Protein AF-A0A149ZPN7-F1 (afdb_monomer_lite)

pLDDT: mean 83.28, std 15.23, range [30.17, 98.56]

Radius of gyration: 25.53 Å; chains: 1; bounding box: 52×52×69 Å

Structure (mmCIF, N/CA/C/O backbone):
data_AF-A0A149ZPN7-F1
#
_entry.id   AF-A0A149ZPN7-F1
#
loop_
_atom_site.group_PDB
_atom_site.id
_atom_site.type_symbol
_atom_site.label_atom_id
_atom_site.label_alt_id
_atom_site.label_comp_id
_atom_site.label_asym_id
_atom_site.label_entity_id
_atom_site.label_seq_id
_atom_site.pdbx_PDB_ins_code
_atom_site.Cartn_x
_atom_site.Cartn_y
_atom_site.Cartn_z
_atom_site.occupancy
_atom_site.B_iso_or_equiv
_atom_site.auth_seq_id
_atom_site.auth_comp_id
_atom_site.auth_asym_id
_atom_site.auth_atom_id
_atom_site.pdbx_PDB_model_num
ATOM 1 N N . MET A 1 1 ? -18.627 6.941 -7.619 1.00 47.22 1 MET A N 1
ATOM 2 C CA . MET A 1 1 ? -18.199 5.556 -7.339 1.00 47.22 1 MET A CA 1
ATOM 3 C C . MET A 1 1 ? -16.917 5.646 -6.533 1.00 47.22 1 MET A C 1
ATOM 5 O O . MET A 1 1 ? -16.031 6.391 -6.935 1.00 47.22 1 MET A O 1
ATOM 9 N N . GLU A 1 2 ? -16.873 5.041 -5.351 1.00 63.41 2 GLU A N 1
ATOM 10 C CA . GLU A 1 2 ? -15.701 5.110 -4.473 1.00 63.41 2 GLU A CA 1
ATOM 11 C C . GLU A 1 2 ? -14.590 4.192 -4.997 1.00 63.41 2 GLU A C 1
ATOM 13 O O . GLU A 1 2 ? -14.868 3.058 -5.380 1.00 63.41 2 GLU A O 1
ATOM 18 N N . ASP A 1 3 ? -13.355 4.694 -5.054 1.00 83.25 3 ASP A N 1
ATOM 19 C CA . ASP A 1 3 ? -12.189 3.929 -5.509 1.00 83.25 3 ASP A CA 1
ATOM 20 C C . ASP A 1 3 ? -11.890 2.750 -4.564 1.00 83.25 3 ASP A C 1
ATOM 22 O O . ASP A 1 3 ? -12.028 2.863 -3.342 1.00 83.25 3 ASP A O 1
ATOM 26 N N . THR A 1 4 ? -11.454 1.621 -5.128 1.00 89.31 4 THR A N 1
ATOM 27 C CA . THR A 1 4 ? -11.185 0.364 -4.410 1.00 89.31 4 THR A CA 1
ATOM 28 C C . THR A 1 4 ? -10.210 0.555 -3.251 1.00 89.31 4 THR A C 1
ATOM 30 O O . THR A 1 4 ? -10.395 -0.043 -2.191 1.00 89.31 4 THR A O 1
ATOM 33 N N . ALA A 1 5 ? -9.198 1.415 -3.410 1.00 87.75 5 ALA A N 1
ATOM 34 C CA . ALA A 1 5 ? -8.248 1.676 -2.335 1.00 87.75 5 ALA A CA 1
ATOM 35 C C . ALA A 1 5 ? -8.891 2.438 -1.167 1.00 87.75 5 ALA A C 1
ATOM 37 O O . ALA A 1 5 ? -8.618 2.115 -0.014 1.00 87.75 5 ALA A O 1
ATOM 38 N N . SER A 1 6 ? -9.762 3.417 -1.438 1.00 88.31 6 SER A N 1
ATOM 39 C CA . SER A 1 6 ? -10.494 4.128 -0.379 1.00 88.31 6 SER A CA 1
ATOM 40 C C . SER A 1 6 ? -11.418 3.190 0.393 1.00 88.31 6 SER A C 1
ATOM 42 O O . SER A 1 6 ? -11.391 3.212 1.621 1.00 88.31 6 SER A O 1
ATOM 44 N N . ARG A 1 7 ? -12.147 2.309 -0.307 1.00 91.94 7 ARG A N 1
ATOM 45 C CA . ARG A 1 7 ? -12.997 1.290 0.332 1.00 91.94 7 ARG A CA 1
ATOM 46 C C . ARG A 1 7 ? -12.197 0.364 1.243 1.00 91.94 7 ARG A C 1
ATOM 48 O O . ARG A 1 7 ? -12.616 0.103 2.364 1.00 91.94 7 ARG A O 1
ATOM 55 N N . GLY A 1 8 ? -11.034 -0.102 0.792 1.00 94.56 8 GLY A N 1
ATOM 56 C CA . GLY A 1 8 ? -10.202 -0.990 1.601 1.00 94.56 8 GLY A CA 1
ATOM 57 C C . GLY A 1 8 ? -9.540 -0.305 2.792 1.00 94.56 8 GLY A C 1
ATOM 58 O O . GLY A 1 8 ? -9.488 -0.894 3.865 1.00 94.56 8 GLY A O 1
ATOM 59 N N . ILE A 1 9 ? -9.112 0.955 2.656 1.00 95.06 9 ILE A N 1
ATOM 60 C CA . ILE A 1 9 ? -8.641 1.746 3.804 1.00 95.06 9 ILE A CA 1
ATOM 61 C C . ILE A 1 9 ? -9.779 1.969 4.805 1.00 95.06 9 ILE A C 1
ATOM 63 O O . ILE A 1 9 ? -9.554 1.862 6.006 1.00 95.06 9 ILE A O 1
ATOM 67 N N . GLN A 1 10 ? -10.994 2.263 4.333 1.00 94.50 10 GLN A N 1
ATOM 68 C CA . GLN A 1 10 ? -12.155 2.437 5.204 1.00 94.50 10 GLN A CA 1
ATOM 69 C C . GLN A 1 10 ? -12.463 1.153 5.984 1.00 94.50 10 GLN A C 1
ATOM 71 O O . GLN A 1 10 ? -12.620 1.218 7.201 1.00 94.50 10 GLN A O 1
ATOM 76 N N . ALA A 1 11 ? -12.517 0.007 5.297 1.00 95.88 11 ALA A N 1
ATOM 77 C CA . ALA A 1 11 ? -12.741 -1.295 5.921 1.00 95.88 11 ALA A CA 1
ATOM 78 C C . ALA A 1 11 ? -11.651 -1.608 6.957 1.00 95.88 11 ALA A C 1
ATOM 80 O O . ALA A 1 11 ? -11.960 -1.997 8.076 1.00 95.88 11 ALA A O 1
ATOM 81 N N . PHE A 1 12 ? -10.384 -1.341 6.627 1.00 97.56 12 PHE A N 1
ATOM 82 C CA . PHE A 1 12 ? -9.271 -1.530 7.554 1.00 97.56 12 PHE A CA 1
ATOM 83 C C . PHE A 1 12 ? -9.368 -0.639 8.799 1.00 97.56 12 PHE A C 1
ATOM 85 O O . PHE A 1 12 ? -9.208 -1.132 9.910 1.00 97.56 12 PHE A O 1
ATOM 92 N N . ILE A 1 13 ? -9.662 0.658 8.643 1.00 96.88 13 ILE A N 1
ATOM 93 C CA . ILE A 1 13 ? -9.823 1.571 9.788 1.00 96.88 13 ILE A CA 1
ATOM 94 C C . ILE A 1 13 ? -10.977 1.111 10.685 1.00 96.88 13 ILE A C 1
ATOM 96 O O . ILE A 1 13 ? -10.835 1.148 11.905 1.00 96.88 13 ILE A O 1
ATOM 100 N N . ALA A 1 14 ? -12.091 0.663 10.097 1.00 95.50 14 ALA A N 1
ATOM 101 C CA . ALA A 1 14 ? -13.204 0.107 10.856 1.00 95.50 14 ALA A CA 1
ATOM 102 C C . ALA A 1 14 ? -12.767 -1.115 11.674 1.00 95.50 14 ALA A C 1
ATOM 104 O O . ALA A 1 14 ? -12.980 -1.135 12.883 1.00 95.50 14 ALA A O 1
ATOM 105 N N . ASP A 1 15 ? -12.077 -2.070 11.043 1.00 96.50 15 ASP A N 1
ATOM 106 C CA . ASP A 1 15 ? -11.591 -3.287 11.701 1.00 96.50 15 ASP A CA 1
ATOM 107 C C . ASP A 1 15 ? -10.643 -2.978 12.865 1.00 96.50 15 ASP A C 1
ATOM 109 O O . ASP A 1 15 ? -10.770 -3.557 13.940 1.00 96.50 15 ASP A O 1
ATOM 113 N N . VAL A 1 16 ? -9.720 -2.028 12.677 1.00 96.62 16 VAL A N 1
ATOM 114 C CA . VAL A 1 16 ? -8.792 -1.600 13.734 1.00 96.62 16 VAL A CA 1
ATOM 115 C C . VAL A 1 16 ? -9.550 -1.042 14.939 1.00 96.62 16 VAL A C 1
ATOM 117 O O . VAL A 1 16 ? -9.239 -1.405 16.073 1.00 96.62 16 VAL A O 1
ATOM 120 N N . VAL A 1 17 ? -10.549 -0.181 14.717 1.00 95.44 17 VAL A N 1
ATOM 121 C CA . VAL A 1 17 ? -11.318 0.428 15.815 1.00 95.44 17 VAL A CA 1
ATOM 122 C C . VAL A 1 17 ? -12.191 -0.603 16.528 1.00 95.44 17 VAL A C 1
ATOM 124 O O . VAL A 1 17 ? -12.252 -0.619 17.757 1.00 95.44 17 VAL A O 1
ATOM 127 N N . GLU A 1 18 ? -12.819 -1.516 15.789 1.00 94.75 18 GLU A N 1
ATOM 128 C CA . GLU A 1 18 ? -13.598 -2.618 16.370 1.00 94.75 18 GLU A CA 1
ATOM 129 C C . GLU A 1 18 ? -12.722 -3.560 17.212 1.00 94.75 18 GLU A C 1
ATOM 131 O O . GLU A 1 18 ? -13.171 -4.121 18.212 1.00 94.75 18 GLU A O 1
ATOM 136 N N . ARG A 1 19 ? -11.431 -3.664 16.892 1.00 94.62 19 ARG A N 1
ATOM 137 C CA . ARG A 1 19 ? -10.430 -4.404 17.678 1.00 94.62 19 ARG A CA 1
ATOM 138 C C . ARG A 1 19 ? -9.850 -3.617 18.853 1.00 94.62 19 ARG A C 1
ATOM 140 O O . ARG A 1 19 ? -8.990 -4.133 19.552 1.00 94.62 19 ARG A O 1
ATOM 147 N N . GLY A 1 20 ? -10.341 -2.402 19.104 1.00 92.81 20 GLY A N 1
ATOM 148 C CA . GLY A 1 20 ? -9.924 -1.562 20.232 1.00 92.81 20 GLY A CA 1
ATOM 149 C C . GLY A 1 20 ? -8.759 -0.619 19.930 1.00 92.81 20 GLY A C 1
ATOM 150 O O . GLY A 1 20 ? -8.381 0.168 20.794 1.00 92.81 20 GLY A O 1
ATOM 151 N N . GLY A 1 21 ? -8.223 -0.652 18.711 1.00 94.69 21 GLY A N 1
ATOM 152 C CA . GLY A 1 21 ? -7.152 0.236 18.288 1.00 94.69 21 GLY A CA 1
ATOM 153 C C . GLY A 1 21 ? -7.638 1.564 17.722 1.00 94.69 21 GLY A C 1
ATOM 154 O O . GLY A 1 21 ? -8.821 1.910 17.705 1.00 94.69 21 GLY A O 1
ATOM 155 N N . LYS A 1 22 ? -6.685 2.310 17.171 1.00 95.06 22 LYS A N 1
ATOM 156 C CA . LYS A 1 22 ? -6.941 3.522 16.390 1.00 95.06 22 LYS A CA 1
ATOM 157 C C . LYS A 1 22 ? -6.164 3.456 15.085 1.00 95.06 22 LYS A C 1
ATOM 159 O O . LYS A 1 22 ? -5.025 3.007 15.063 1.00 95.06 22 LYS A O 1
ATOM 164 N N . ALA A 1 23 ? -6.748 3.968 14.005 1.00 95.62 23 ALA A N 1
ATOM 165 C CA . ALA A 1 23 ? -6.061 4.100 12.727 1.00 95.62 23 ALA A CA 1
ATOM 166 C C . ALA A 1 23 ? -6.350 5.447 12.060 1.00 95.62 23 ALA A C 1
ATOM 168 O O . ALA A 1 23 ? -7.476 5.947 12.093 1.00 95.62 23 ALA A O 1
ATOM 169 N N . VAL A 1 24 ? -5.326 6.033 11.438 1.00 91.81 24 VAL A N 1
ATOM 170 C CA . VAL A 1 24 ? -5.424 7.286 10.678 1.00 91.81 24 VAL A CA 1
ATOM 171 C C . VAL A 1 24 ? -4.618 7.161 9.392 1.00 91.81 24 VAL A C 1
AT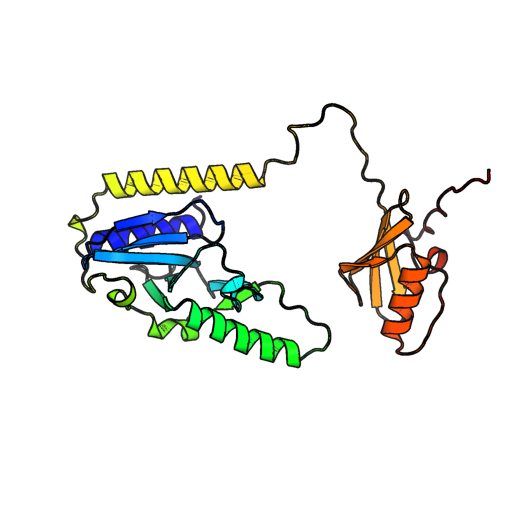OM 173 O O . VAL A 1 24 ? -3.429 6.848 9.412 1.00 91.81 24 VAL A O 1
ATOM 176 N N . ARG A 1 25 ? -5.253 7.438 8.250 1.00 91.94 25 ARG A N 1
ATOM 177 C CA . ARG A 1 25 ? -4.559 7.495 6.960 1.00 91.94 25 ARG A CA 1
ATOM 178 C C . ARG A 1 25 ? -3.569 8.657 6.947 1.00 91.94 25 ARG A C 1
ATOM 180 O O . ARG A 1 25 ? -3.936 9.789 7.248 1.00 91.94 25 ARG A O 1
ATOM 187 N N . LEU A 1 26 ? -2.343 8.389 6.515 1.00 87.88 26 LEU A N 1
ATOM 188 C CA . LEU A 1 26 ? -1.338 9.419 6.293 1.00 87.88 26 LEU A CA 1
ATOM 189 C C . LEU A 1 26 ? -1.381 9.893 4.830 1.00 87.88 26 LEU A C 1
ATOM 191 O O . LEU A 1 26 ? -1.643 9.129 3.895 1.00 87.88 26 LEU A O 1
ATOM 195 N N . THR A 1 27 ? -1.137 11.184 4.613 1.00 85.75 27 THR A N 1
ATOM 196 C CA . THR A 1 27 ? -1.263 11.821 3.290 1.00 85.75 27 THR A CA 1
ATOM 197 C C . THR A 1 27 ? 0.075 12.152 2.630 1.00 85.75 27 THR A C 1
ATOM 199 O O . THR A 1 27 ? 0.071 12.558 1.470 1.00 85.75 27 THR A O 1
ATOM 202 N N . HIS A 1 28 ? 1.200 11.911 3.314 1.00 80.44 28 HIS A N 1
ATOM 203 C CA . HIS A 1 28 ? 2.548 12.216 2.819 1.00 80.44 28 HIS A CA 1
ATOM 204 C C . HIS A 1 28 ? 2.985 11.328 1.640 1.00 80.44 28 HIS A C 1
ATOM 206 O O . HIS A 1 28 ? 3.756 11.780 0.803 1.00 8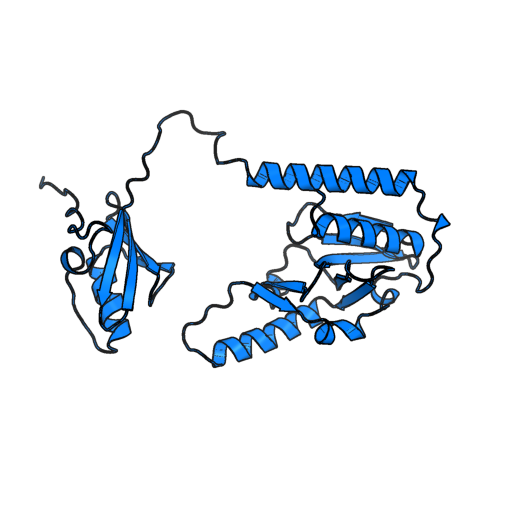0.44 28 HIS A O 1
ATOM 212 N N . SER A 1 29 ? 2.453 10.103 1.527 1.00 82.81 29 SER A N 1
ATOM 213 C CA . SER A 1 29 ? 2.744 9.189 0.417 1.00 82.81 29 SER A CA 1
ATOM 214 C C . SER A 1 29 ? 1.482 8.748 -0.331 1.00 82.81 29 SER A C 1
ATOM 216 O O . SER A 1 29 ? 0.366 8.620 0.198 1.00 82.81 29 SER A O 1
ATOM 218 N N . ARG A 1 30 ? 1.671 8.478 -1.626 1.00 81.06 30 ARG A N 1
ATOM 219 C CA . ARG A 1 30 ? 0.642 7.928 -2.521 1.00 81.06 30 ARG A CA 1
ATOM 220 C C . ARG A 1 30 ? 0.471 6.420 -2.369 1.00 81.06 30 ARG A C 1
ATOM 222 O O . ARG A 1 30 ? -0.489 5.881 -2.917 1.00 81.06 30 ARG A O 1
ATOM 229 N N . ARG A 1 31 ? 1.360 5.749 -1.636 1.00 85.88 31 ARG A N 1
ATOM 230 C CA . ARG A 1 31 ? 1.352 4.294 -1.439 1.00 85.88 31 ARG A CA 1
ATOM 231 C C . ARG A 1 31 ? 0.297 3.813 -0.435 1.00 85.88 31 ARG A C 1
ATOM 233 O O . ARG A 1 31 ? 0.187 2.616 -0.228 1.00 85.88 31 ARG A O 1
ATOM 240 N N . ASN A 1 32 ? -0.541 4.722 0.075 1.00 90.88 32 ASN A N 1
ATOM 241 C CA . ASN A 1 32 ? -1.597 4.485 1.070 1.00 90.88 32 ASN A CA 1
ATOM 242 C C . ASN A 1 32 ? -1.081 4.057 2.455 1.00 90.88 32 ASN A C 1
ATOM 244 O O . ASN A 1 32 ? -1.494 3.009 2.956 1.00 90.88 32 ASN A O 1
ATOM 248 N N . PRO A 1 33 ? -0.218 4.875 3.082 1.00 94.50 33 PRO A N 1
ATOM 249 C CA . PRO A 1 33 ? 0.163 4.675 4.473 1.00 94.50 33 PRO A CA 1
ATOM 250 C C . PRO A 1 33 ? -1.006 4.925 5.434 1.00 94.50 33 PRO A C 1
ATOM 252 O O . PRO A 1 33 ? -1.791 5.865 5.259 1.00 94.50 33 PRO A O 1
ATOM 255 N N . VAL A 1 34 ? -1.088 4.112 6.482 1.00 96.44 34 VAL A N 1
ATOM 256 C CA . VAL A 1 34 ? -2.001 4.269 7.618 1.00 96.44 34 VAL A CA 1
ATOM 257 C C . VAL A 1 34 ? -1.192 4.100 8.899 1.00 96.44 34 VAL A C 1
ATOM 259 O O . VAL A 1 34 ? -0.524 3.089 9.077 1.00 96.44 34 VAL A O 1
ATOM 262 N N . GLN A 1 35 ? -1.245 5.092 9.784 1.00 97.62 35 GLN A N 1
ATOM 263 C CA . GLN A 1 35 ? -0.720 4.971 11.140 1.00 97.62 35 GLN A CA 1
ATOM 264 C C . GLN A 1 35 ? -1.728 4.194 11.981 1.00 97.62 35 GLN A C 1
ATOM 266 O O . GLN A 1 35 ? -2.910 4.548 12.000 1.00 97.62 35 GLN A O 1
ATOM 271 N N . VAL A 1 36 ? -1.252 3.171 12.679 1.00 97.75 36 VAL A N 1
ATOM 272 C CA . VAL A 1 36 ? -2.025 2.327 13.588 1.00 97.75 36 VAL A CA 1
ATOM 273 C C . VAL A 1 36 ? -1.476 2.505 14.998 1.00 97.75 36 VAL A C 1
ATOM 275 O O . VAL A 1 36 ? -0.263 2.623 15.185 1.00 97.75 36 VAL A O 1
ATOM 278 N N . TRP A 1 37 ? -2.375 2.541 15.973 1.00 97.25 37 TRP A N 1
ATOM 279 C CA . TRP A 1 37 ? -2.066 2.448 17.394 1.00 97.25 37 TRP A CA 1
ATOM 280 C C . TRP A 1 37 ? -2.791 1.225 17.947 1.00 97.25 37 TRP A C 1
ATOM 282 O O . TRP A 1 37 ? -4.018 1.134 17.810 1.00 97.25 37 TRP A O 1
ATOM 292 N N . GLY A 1 38 ? -2.012 0.306 18.510 1.00 92.38 38 GLY A N 1
ATOM 293 C CA . GLY A 1 38 ? -2.492 -0.890 19.183 1.00 92.38 38 GLY A CA 1
ATOM 294 C C . GLY A 1 38 ? -3.165 -0.575 20.518 1.00 92.38 38 GLY A C 1
ATOM 295 O O . GLY A 1 38 ? -3.059 0.543 21.035 1.00 92.38 38 GLY A O 1
ATOM 296 N N . ASP A 1 39 ? -3.857 -1.561 21.082 1.00 85.56 39 ASP A N 1
ATOM 297 C CA . ASP A 1 39 ? -4.388 -1.482 22.449 1.00 85.56 39 ASP A CA 1
ATOM 298 C C . ASP A 1 39 ? -3.290 -1.702 23.510 1.00 85.56 39 ASP A C 1
ATOM 300 O O . ASP A 1 39 ? -3.409 -1.231 24.642 1.00 85.56 39 ASP A O 1
ATOM 304 N N . ASP A 1 40 ? -2.178 -2.316 23.103 1.00 84.00 40 ASP A N 1
ATOM 305 C CA . ASP A 1 40 ? -0.949 -2.522 23.875 1.00 84.00 40 ASP A CA 1
ATOM 306 C C . ASP A 1 40 ? -0.055 -1.268 23.989 1.00 84.00 40 ASP A C 1
ATOM 308 O O . ASP A 1 40 ? 0.992 -1.295 24.640 1.00 84.00 40 ASP A O 1
ATOM 312 N N . GLY A 1 41 ? -0.462 -0.153 23.371 1.00 82.75 41 GLY A N 1
ATOM 313 C CA . GLY A 1 41 ? 0.281 1.108 23.350 1.00 82.75 41 GLY A CA 1
ATOM 314 C C . GLY A 1 41 ? 1.381 1.182 22.287 1.00 82.75 41 GLY A C 1
ATOM 315 O O . GLY A 1 41 ? 2.046 2.217 22.175 1.00 82.75 41 GLY A O 1
ATOM 316 N N . THR A 1 42 ? 1.569 0.135 21.480 1.00 90.12 42 THR A N 1
ATOM 317 C CA . THR A 1 42 ? 2.471 0.170 20.327 1.00 90.12 42 THR A CA 1
ATOM 318 C C . THR A 1 42 ? 1.861 0.971 19.180 1.00 90.12 42 THR A C 1
ATOM 320 O O . THR A 1 42 ? 0.656 1.226 19.105 1.00 90.12 42 THR A O 1
ATOM 323 N N . SER A 1 43 ? 2.713 1.429 18.265 1.00 95.81 43 SER A N 1
ATOM 324 C CA . SER A 1 43 ? 2.248 2.089 17.052 1.00 95.81 43 SER A CA 1
ATOM 325 C C . SER A 1 43 ? 3.143 1.737 15.879 1.00 95.81 43 SER A C 1
ATOM 327 O O . SER A 1 43 ? 4.363 1.643 16.024 1.00 95.81 43 SER A O 1
ATOM 329 N N . CYS A 1 44 ? 2.538 1.568 14.711 1.00 97.06 44 CYS A N 1
ATOM 330 C CA . CYS A 1 44 ? 3.248 1.251 13.482 1.00 97.06 44 CYS A CA 1
ATOM 331 C C . CYS A 1 44 ? 2.595 1.944 12.285 1.00 97.06 44 CYS A C 1
ATOM 333 O O . CYS A 1 44 ? 1.442 2.381 12.337 1.00 97.06 44 CYS A O 1
ATOM 335 N N . ILE A 1 45 ? 3.345 2.050 11.192 1.00 97.12 45 ILE A N 1
ATOM 336 C CA . ILE A 1 45 ? 2.807 2.473 9.902 1.00 97.12 45 ILE A CA 1
ATOM 337 C C . ILE A 1 45 ? 2.602 1.225 9.060 1.00 97.12 45 ILE A C 1
ATOM 339 O O . ILE A 1 45 ? 3.502 0.391 8.948 1.00 97.12 45 ILE A O 1
ATOM 343 N N . VAL A 1 46 ? 1.431 1.119 8.439 1.00 98.06 46 VAL A N 1
ATOM 344 C CA . VAL A 1 46 ? 1.119 0.048 7.498 1.00 98.06 46 VAL A CA 1
ATOM 345 C C . VAL A 1 46 ? 0.816 0.589 6.112 1.00 98.06 46 VAL A C 1
ATOM 347 O O . VAL A 1 46 ? 0.281 1.690 5.959 1.00 98.06 46 VAL A O 1
ATOM 350 N N . ARG A 1 47 ? 1.101 -0.213 5.089 1.00 97.56 47 ARG A N 1
ATOM 351 C CA . ARG A 1 47 ? 0.693 0.050 3.710 1.00 97.56 47 ARG A CA 1
ATOM 352 C C . ARG A 1 47 ? -0.541 -0.773 3.362 1.00 97.56 47 ARG A C 1
ATOM 354 O O . ARG A 1 47 ? -0.500 -1.997 3.397 1.00 97.56 47 ARG A O 1
ATOM 361 N N . VAL A 1 48 ? -1.633 -0.115 2.973 1.00 97.50 48 VAL A N 1
ATOM 362 C CA . VAL A 1 48 ? -2.885 -0.816 2.634 1.00 97.50 48 VAL A CA 1
ATOM 363 C C . VAL A 1 48 ? -2.984 -1.074 1.128 1.00 97.50 48 VAL A C 1
ATOM 365 O O . VAL A 1 48 ? -2.931 -0.146 0.307 1.00 97.50 48 VAL A O 1
ATOM 368 N N . ARG A 1 49 ? -3.171 -2.344 0.751 1.00 96.81 49 ARG A N 1
ATOM 369 C CA . ARG A 1 49 ? -3.487 -2.786 -0.617 1.00 96.81 49 ARG A CA 1
ATOM 370 C C . ARG A 1 49 ? -4.837 -3.481 -0.625 1.00 96.81 49 ARG A C 1
ATOM 372 O O . ARG A 1 49 ? -5.139 -4.269 0.258 1.00 96.81 49 ARG A O 1
ATOM 379 N N . SER A 1 50 ? -5.651 -3.211 -1.637 1.00 95.25 50 SER A N 1
ATOM 380 C CA . SER A 1 50 ? -7.033 -3.695 -1.678 1.00 95.25 50 SER A CA 1
ATOM 381 C C . SER A 1 50 ? -7.369 -4.236 -3.055 1.00 95.25 50 SER A C 1
ATOM 383 O O . SER A 1 50 ? -6.879 -3.704 -4.055 1.00 95.25 50 SER A O 1
ATOM 385 N N . LYS A 1 51 ? -8.209 -5.268 -3.107 1.00 91.38 51 LYS A N 1
ATOM 386 C CA . LYS A 1 51 ? -8.694 -5.866 -4.354 1.00 91.38 51 LYS A CA 1
ATOM 387 C C . LYS A 1 51 ? -10.191 -6.163 -4.285 1.00 91.38 51 LYS A C 1
ATOM 389 O O . LYS A 1 51 ? -10.744 -6.274 -3.198 1.00 91.38 51 LYS A O 1
ATOM 394 N N . LEU A 1 52 ? -10.814 -6.295 -5.455 1.00 89.88 52 LEU A N 1
ATOM 395 C CA . LEU A 1 52 ? -12.182 -6.815 -5.639 1.00 89.88 52 LEU A CA 1
ATOM 396 C C . LEU A 1 52 ? -12.202 -8.134 -6.430 1.00 89.88 52 LEU A C 1
ATOM 398 O O . LEU A 1 52 ? -13.238 -8.778 -6.529 1.00 89.88 52 LEU A O 1
ATOM 402 N N . SER A 1 53 ? -11.074 -8.502 -7.039 1.00 86.00 53 SER A N 1
ATOM 403 C CA . SER A 1 53 ? -10.883 -9.716 -7.830 1.00 86.00 53 SER A CA 1
ATOM 404 C C . SER A 1 53 ? -9.393 -9.894 -8.129 1.00 86.00 53 SER A C 1
ATOM 406 O O . SER A 1 53 ? -8.645 -8.913 -8.105 1.00 86.00 53 SER A O 1
ATOM 408 N N . GLY A 1 54 ? -8.982 -11.112 -8.486 1.00 89.75 54 GLY A N 1
ATOM 409 C CA . GLY A 1 54 ? -7.612 -11.412 -8.911 1.00 89.75 54 GLY A CA 1
ATOM 410 C C . GLY A 1 54 ? -6.576 -11.204 -7.804 1.00 89.75 54 GLY A C 1
ATOM 411 O O . GLY A 1 54 ? -6.844 -11.477 -6.629 1.00 89.75 54 GLY A O 1
ATOM 412 N N . ASP A 1 55 ? -5.408 -10.705 -8.197 1.00 89.62 55 ASP A N 1
ATOM 413 C CA . ASP A 1 55 ? -4.255 -10.517 -7.317 1.00 89.62 55 ASP A CA 1
ATOM 414 C C . ASP A 1 55 ? -4.095 -9.062 -6.888 1.00 89.62 55 ASP A C 1
ATOM 416 O O . ASP A 1 55 ? -4.424 -8.121 -7.627 1.00 89.62 55 ASP A O 1
ATOM 420 N N . TRP A 1 56 ? -3.517 -8.862 -5.703 1.00 94.81 56 TRP A N 1
ATOM 421 C CA . TRP A 1 56 ? -3.085 -7.528 -5.316 1.00 94.81 56 TRP A CA 1
ATOM 422 C C . TRP A 1 56 ? -1.943 -7.094 -6.224 1.00 94.81 56 TRP A C 1
ATOM 424 O O . TRP A 1 56 ? -1.043 -7.859 -6.538 1.00 94.81 56 TRP A O 1
ATOM 434 N N . GLN A 1 57 ? -1.970 -5.837 -6.646 1.00 88.12 57 GLN A N 1
ATOM 435 C CA . GLN A 1 57 ? -0.908 -5.298 -7.488 1.00 88.12 57 GLN A CA 1
ATOM 436 C C . GLN A 1 57 ? 0.126 -4.590 -6.613 1.00 88.12 57 GLN A C 1
ATOM 438 O O . GLN A 1 57 ? -0.238 -3.758 -5.785 1.00 88.12 57 GLN A O 1
ATOM 443 N N . ALA A 1 58 ? 1.399 -4.867 -6.808 1.00 89.56 58 ALA A N 1
ATOM 444 C CA . ALA A 1 58 ? 2.537 -4.127 -6.283 1.00 89.56 58 ALA A CA 1
ATOM 445 C C . ALA A 1 58 ? 3.350 -3.547 -7.449 1.00 89.56 58 ALA A C 1
ATOM 447 O O . ALA A 1 58 ? 2.939 -3.595 -8.617 1.00 89.56 58 ALA A O 1
ATOM 448 N N . ARG A 1 59 ? 4.480 -2.926 -7.132 1.00 87.56 59 ARG A N 1
ATOM 449 C CA . ARG A 1 59 ? 5.494 -2.530 -8.108 1.00 87.56 59 ARG A CA 1
ATOM 450 C C . ARG A 1 59 ? 6.700 -3.438 -7.959 1.00 87.56 59 ARG A C 1
ATOM 452 O O . ARG A 1 59 ? 6.997 -3.850 -6.848 1.00 87.56 59 ARG A O 1
ATOM 459 N N . LYS A 1 60 ? 7.437 -3.680 -9.041 1.00 82.50 60 LYS A N 1
ATOM 460 C CA . LYS A 1 60 ? 8.710 -4.417 -8.944 1.00 82.50 60 LYS A CA 1
ATOM 461 C C . LYS A 1 60 ? 9.704 -3.714 -8.016 1.00 82.50 60 LYS A C 1
ATOM 463 O O . LYS A 1 60 ? 10.398 -4.368 -7.263 1.00 82.50 60 LYS A O 1
ATOM 468 N N . GLN A 1 61 ? 9.672 -2.382 -7.975 1.00 86.12 61 GLN A N 1
ATOM 469 C CA . GLN A 1 61 ? 10.486 -1.581 -7.055 1.00 86.12 61 GLN A CA 1
ATOM 470 C C . GLN A 1 61 ? 10.092 -1.710 -5.575 1.00 86.12 61 GLN A C 1
ATOM 472 O O . GLN A 1 61 ? 10.795 -1.187 -4.722 1.00 86.12 61 GLN A O 1
ATOM 477 N N . ASP A 1 62 ? 8.971 -2.362 -5.244 1.00 89.25 62 ASP A N 1
ATOM 478 C CA . ASP A 1 62 ? 8.612 -2.623 -3.841 1.00 89.25 62 ASP A CA 1
ATOM 479 C C . ASP A 1 62 ? 9.514 -3.705 -3.197 1.00 89.25 62 ASP A C 1
ATOM 481 O O . ASP A 1 62 ? 9.378 -3.983 -2.013 1.00 89.25 62 ASP A O 1
ATOM 485 N N . GLU A 1 63 ? 10.462 -4.270 -3.952 1.00 88.94 63 GLU A N 1
ATOM 486 C CA . GLU A 1 63 ? 11.545 -5.141 -3.471 1.00 88.94 63 GLU A CA 1
ATOM 487 C C . GLU A 1 63 ? 12.580 -4.451 -2.566 1.00 88.94 63 GLU A C 1
ATOM 489 O O . GLU A 1 63 ? 13.422 -5.115 -1.957 1.00 88.94 63 GLU A O 1
ATOM 494 N N . SER A 1 64 ? 12.585 -3.118 -2.541 1.00 89.19 64 SER A N 1
ATOM 495 C CA . SER A 1 64 ? 13.540 -2.299 -1.800 1.00 89.19 64 SER A CA 1
ATOM 496 C C . SER A 1 64 ? 12.798 -1.500 -0.738 1.00 89.19 64 SER A C 1
ATOM 498 O O . SER A 1 64 ? 11.947 -0.667 -1.054 1.00 89.19 64 SER A O 1
ATOM 500 N N . LEU A 1 65 ? 13.129 -1.743 0.532 1.00 88.44 65 LEU A N 1
ATOM 501 C CA . LEU A 1 65 ? 12.603 -0.942 1.640 1.00 88.44 65 LEU A CA 1
ATOM 502 C C . LEU A 1 65 ? 13.190 0.472 1.649 1.00 88.44 65 LEU A C 1
ATOM 504 O O . LEU A 1 65 ? 12.526 1.396 2.105 1.00 88.44 65 LEU A O 1
ATOM 508 N N . ASP A 1 66 ? 14.392 0.654 1.102 1.00 86.06 66 ASP A N 1
ATOM 509 C CA . ASP A 1 66 ? 15.042 1.965 1.020 1.00 86.06 66 ASP A CA 1
ATOM 510 C C . ASP A 1 66 ? 14.272 2.924 0.092 1.00 86.06 66 ASP A C 1
ATOM 512 O O . ASP A 1 66 ? 14.293 4.139 0.287 1.00 86.06 66 ASP A O 1
ATOM 516 N N . ASP A 1 67 ? 13.530 2.376 -0.878 1.00 80.38 67 ASP A N 1
ATOM 517 C CA . ASP A 1 67 ? 12.676 3.126 -1.810 1.00 80.38 67 ASP A CA 1
ATOM 518 C C . ASP A 1 67 ? 11.233 3.331 -1.289 1.00 80.38 67 ASP A C 1
ATOM 520 O O . ASP A 1 67 ? 10.358 3.867 -2.000 1.00 80.38 67 ASP A O 1
ATOM 524 N N . ASP A 1 68 ? 10.944 2.881 -0.062 1.00 85.75 68 ASP A N 1
ATOM 525 C CA . ASP A 1 68 ? 9.646 3.056 0.583 1.00 85.75 68 ASP A CA 1
ATOM 526 C C . ASP A 1 68 ? 9.548 4.415 1.289 1.00 85.75 68 ASP A C 1
ATOM 528 O O . ASP A 1 68 ? 10.007 4.623 2.408 1.00 85.75 68 ASP A O 1
ATOM 532 N N . ASP A 1 69 ? 8.834 5.341 0.652 1.00 85.31 69 ASP A N 1
ATOM 533 C CA . ASP A 1 69 ? 8.553 6.677 1.182 1.00 85.31 69 ASP A CA 1
ATOM 534 C C . ASP A 1 69 ? 7.491 6.697 2.298 1.00 85.31 69 ASP A C 1
ATOM 536 O O . ASP A 1 69 ? 7.105 7.775 2.752 1.00 85.31 69 ASP A O 1
ATOM 540 N N . THR A 1 70 ? 6.975 5.534 2.714 1.00 89.38 70 THR A N 1
ATOM 541 C CA . THR A 1 70 ? 5.956 5.441 3.769 1.00 89.38 70 THR A CA 1
ATOM 542 C C . THR A 1 70 ? 6.506 5.169 5.162 1.00 89.38 70 THR A C 1
ATOM 544 O O . THR A 1 70 ? 5.824 5.483 6.138 1.00 89.38 70 THR A O 1
ATOM 547 N N . GLY A 1 71 ? 7.691 4.559 5.273 1.00 91.19 71 GLY A N 1
ATOM 548 C CA . GLY A 1 71 ? 8.179 4.006 6.539 1.00 91.19 71 GLY A CA 1
ATOM 549 C C . GLY A 1 71 ? 7.318 2.849 7.061 1.00 91.19 71 GLY A C 1
ATOM 550 O O . GLY A 1 71 ? 7.183 2.679 8.276 1.00 91.19 71 GLY A O 1
ATOM 551 N N . SER A 1 72 ? 6.670 2.095 6.165 1.00 95.75 72 SER A N 1
ATOM 552 C CA . SER A 1 72 ? 5.761 1.020 6.557 1.00 95.75 72 SER A CA 1
ATOM 553 C C . SER A 1 72 ? 6.513 -0.164 7.161 1.00 95.75 72 SER A C 1
ATOM 555 O O . SER A 1 72 ? 7.447 -0.696 6.570 1.00 95.75 72 SER A O 1
ATOM 557 N N . GLN A 1 73 ? 6.058 -0.627 8.323 1.00 98.00 73 GLN A N 1
ATOM 558 C CA . GLN A 1 73 ? 6.566 -1.839 8.976 1.00 98.00 73 GLN A CA 1
ATOM 559 C C . GLN A 1 73 ? 5.812 -3.091 8.512 1.00 98.00 73 GLN A C 1
ATOM 561 O O . GLN A 1 73 ? 6.373 -4.186 8.496 1.00 98.00 73 GLN A O 1
ATOM 566 N N . PHE A 1 74 ? 4.553 -2.921 8.098 1.00 98.44 74 PHE A N 1
ATOM 567 C CA . PHE A 1 74 ? 3.700 -3.999 7.608 1.00 98.44 74 PHE A CA 1
ATOM 568 C C . PHE A 1 74 ? 2.926 -3.586 6.359 1.00 98.44 74 PHE A C 1
ATOM 570 O O . PHE A 1 74 ? 2.589 -2.416 6.155 1.00 98.44 74 PHE A O 1
ATOM 577 N N . TRP A 1 75 ? 2.554 -4.574 5.558 1.00 98.56 75 TRP A N 1
ATOM 578 C CA . TRP A 1 75 ? 1.518 -4.457 4.547 1.00 98.56 75 TRP A CA 1
ATOM 579 C C . TRP A 1 75 ? 0.238 -5.106 5.055 1.00 98.56 75 TRP A C 1
ATOM 581 O O . TRP A 1 75 ? 0.259 -6.178 5.657 1.00 98.56 75 TRP A O 1
ATOM 591 N N . VAL A 1 76 ? -0.886 -4.453 4.774 1.00 98.50 76 VAL A N 1
ATOM 592 C CA . VAL A 1 76 ? -2.216 -5.008 5.000 1.00 98.50 76 VAL A CA 1
ATOM 593 C C . VAL A 1 76 ? -2.894 -5.197 3.655 1.00 98.50 76 VAL A C 1
ATOM 595 O O . VAL A 1 76 ? -3.226 -4.233 2.957 1.00 98.50 76 VAL A O 1
ATOM 598 N N . PHE A 1 77 ? -3.102 -6.458 3.301 1.00 98.50 77 PHE A N 1
ATOM 599 C CA . PHE A 1 77 ? -3.846 -6.858 2.121 1.00 98.50 77 PHE A CA 1
ATOM 600 C C . PHE A 1 77 ? -5.310 -7.057 2.501 1.00 98.50 77 PHE A C 1
ATOM 602 O O . PHE A 1 77 ? -5.630 -7.849 3.382 1.00 98.50 77 PHE A O 1
ATOM 609 N N . VAL A 1 78 ? -6.190 -6.307 1.843 1.00 98.00 78 VAL A N 1
ATOM 610 C CA . VAL A 1 78 ? -7.638 -6.323 2.065 1.00 98.00 78 VAL A CA 1
ATOM 611 C C . VAL A 1 78 ? -8.309 -6.971 0.864 1.00 98.00 78 VAL A C 1
ATOM 613 O O . VAL A 1 78 ? -8.169 -6.479 -0.265 1.00 98.00 78 VAL A O 1
ATOM 616 N N . ASP A 1 79 ? -9.029 -8.062 1.097 1.00 97.12 79 ASP A N 1
ATOM 617 C CA . ASP A 1 79 ? -9.898 -8.677 0.101 1.00 97.12 79 ASP A CA 1
ATOM 618 C C . ASP A 1 79 ? -11.335 -8.184 0.297 1.00 97.12 79 ASP A C 1
ATOM 620 O O . ASP A 1 79 ? -12.015 -8.570 1.247 1.00 97.12 79 ASP A O 1
ATOM 624 N N . LEU A 1 80 ? -11.780 -7.298 -0.599 1.00 94.94 80 LEU A N 1
ATOM 625 C CA . LEU A 1 80 ? -13.137 -6.743 -0.590 1.00 94.94 80 LEU A CA 1
ATOM 626 C C . LEU A 1 80 ? -14.134 -7.615 -1.366 1.00 94.94 80 LEU A C 1
ATOM 628 O O . LEU A 1 80 ? -15.301 -7.237 -1.474 1.00 94.94 80 LEU A O 1
ATOM 632 N N . ALA A 1 81 ? -13.679 -8.712 -1.981 1.00 92.06 81 ALA A N 1
ATOM 633 C CA . ALA A 1 81 ? -14.560 -9.671 -2.642 1.00 92.06 81 ALA A CA 1
ATOM 634 C C . ALA A 1 81 ? -15.222 -10.626 -1.634 1.00 92.06 81 ALA A C 1
ATOM 636 O O . ALA A 1 81 ? -16.310 -11.139 -1.897 1.00 92.06 81 ALA A O 1
ATOM 637 N N . SER A 1 82 ? -14.572 -10.849 -0.488 1.00 90.00 82 SER A N 1
ATOM 638 C CA . SER A 1 82 ? -15.075 -11.674 0.612 1.00 90.00 82 SER A CA 1
ATOM 639 C C . SER A 1 82 ? -16.124 -10.928 1.450 1.00 90.00 82 SER A C 1
ATOM 641 O O . SER A 1 82 ? -16.078 -9.705 1.582 1.00 90.00 82 SER A O 1
ATOM 643 N N . SER A 1 83 ? -17.072 -11.670 2.035 1.00 87.81 83 SER A N 1
ATOM 644 C CA . SER A 1 83 ? -18.036 -11.149 3.013 1.00 87.81 83 SER A CA 1
ATOM 645 C C . SER A 1 83 ? -18.120 -12.099 4.220 1.00 87.81 83 SER A C 1
ATOM 647 O O . SER A 1 83 ? -18.571 -13.234 4.048 1.00 87.81 83 SER A O 1
ATOM 649 N N . PRO A 1 84 ? -17.685 -11.678 5.427 1.00 89.38 84 PRO A N 1
ATOM 650 C CA . PRO A 1 84 ? -17.038 -10.393 5.730 1.00 89.38 84 PRO A CA 1
ATOM 651 C C . PRO A 1 84 ? -15.696 -10.217 4.997 1.00 89.38 84 PRO A C 1
ATOM 653 O O . PRO A 1 84 ? -15.104 -11.199 4.545 1.00 89.38 84 PRO A O 1
ATOM 656 N N . GLU A 1 85 ? -15.228 -8.973 4.867 1.00 94.25 85 GLU A N 1
ATOM 657 C CA . GLU A 1 85 ? -13.933 -8.671 4.251 1.00 94.25 85 GLU A CA 1
ATOM 658 C C . GLU A 1 85 ? -12.789 -9.379 4.986 1.00 94.25 85 GLU A C 1
ATOM 660 O O . GLU A 1 85 ? -12.807 -9.552 6.211 1.00 94.25 85 GLU A O 1
ATOM 665 N N . GLU A 1 86 ? -11.759 -9.764 4.235 1.00 96.50 86 GLU A N 1
ATOM 666 C CA . GLU A 1 86 ? -10.621 -10.503 4.777 1.00 96.50 86 GLU A CA 1
ATOM 667 C C . GLU A 1 86 ? -9.348 -9.665 4.767 1.00 96.50 86 GLU A C 1
ATOM 669 O O . GLU A 1 86 ? -9.089 -8.891 3.843 1.00 96.50 86 GLU A O 1
ATOM 674 N N . PHE A 1 87 ? -8.544 -9.842 5.814 1.00 97.88 87 PHE A N 1
ATOM 675 C CA . PHE A 1 87 ? -7.349 -9.051 6.071 1.00 97.88 87 PHE A CA 1
ATOM 676 C C . PHE A 1 87 ? -6.151 -9.962 6.305 1.00 97.88 87 PHE A C 1
ATOM 678 O O . PHE A 1 87 ? -6.218 -10.909 7.099 1.00 97.88 87 PHE A O 1
ATOM 685 N N . PHE A 1 88 ? -5.049 -9.631 5.640 1.00 98.38 88 PHE A N 1
ATOM 686 C CA . PHE A 1 88 ? -3.779 -10.334 5.755 1.00 98.38 88 PHE A CA 1
ATOM 687 C C . PHE A 1 88 ? -2.691 -9.321 6.107 1.00 98.38 88 PHE A C 1
ATOM 689 O O . PHE A 1 88 ? -2.446 -8.391 5.336 1.00 98.38 88 PHE A O 1
ATOM 696 N N . VAL A 1 89 ? -2.076 -9.484 7.278 1.00 98.44 89 VAL A N 1
ATOM 697 C CA . VAL A 1 89 ? -1.008 -8.616 7.785 1.00 98.44 89 VAL A CA 1
ATOM 698 C C . VAL A 1 89 ? 0.323 -9.330 7.591 1.00 98.44 89 VAL A C 1
ATOM 700 O O . VAL A 1 89 ? 0.515 -10.427 8.112 1.00 98.44 89 VAL A O 1
ATOM 703 N N . VAL A 1 90 ? 1.230 -8.718 6.834 1.00 98.56 90 VAL A N 1
ATOM 704 C CA . VAL A 1 90 ? 2.538 -9.296 6.489 1.00 98.56 90 VAL A CA 1
ATOM 705 C C . VAL A 1 90 ? 3.630 -8.250 6.743 1.00 98.56 90 VAL A C 1
ATOM 707 O O . VAL A 1 90 ? 3.421 -7.086 6.395 1.00 98.56 90 VAL A O 1
ATOM 710 N N . PRO A 1 91 ? 4.783 -8.601 7.343 1.00 98.56 91 PRO A N 1
ATOM 711 C CA . PRO A 1 91 ? 5.908 -7.677 7.493 1.00 98.56 91 PRO A CA 1
ATOM 712 C C . PRO A 1 91 ? 6.366 -7.090 6.154 1.00 98.56 91 PRO A C 1
ATOM 714 O O . PRO A 1 91 ? 6.478 -7.807 5.161 1.00 98.56 91 PRO A O 1
ATOM 717 N N . SER A 1 92 ? 6.683 -5.792 6.122 1.00 98.19 92 SER A N 1
ATOM 718 C CA . SER A 1 92 ? 7.154 -5.126 4.899 1.00 98.19 92 SER A CA 1
ATOM 719 C C . SER A 1 92 ? 8.426 -5.766 4.345 1.00 98.19 92 SER A C 1
ATOM 721 O O . SER A 1 92 ? 8.566 -5.871 3.131 1.00 98.19 92 SER A O 1
ATOM 723 N N . SER A 1 93 ? 9.333 -6.218 5.218 1.00 97.81 93 SER A N 1
ATOM 724 C CA . SER A 1 93 ? 10.562 -6.910 4.813 1.00 97.81 93 SER A CA 1
ATOM 725 C C . SER A 1 93 ? 10.276 -8.212 4.080 1.00 97.81 93 SER A C 1
ATOM 727 O O . SER A 1 93 ? 10.900 -8.490 3.066 1.00 97.81 93 SER A O 1
ATOM 729 N N . GLU A 1 94 ? 9.291 -8.974 4.550 1.00 97.81 94 GLU A N 1
ATOM 730 C CA . GLU A 1 94 ? 8.912 -10.236 3.927 1.00 97.81 94 GLU A CA 1
ATOM 731 C C . GLU A 1 94 ? 8.310 -10.003 2.538 1.00 97.81 94 GLU A C 1
ATOM 733 O O . GLU A 1 94 ? 8.695 -10.668 1.582 1.00 97.81 94 GLU A O 1
ATOM 738 N N . VAL A 1 95 ? 7.438 -8.998 2.400 1.00 97.12 95 VAL A N 1
ATOM 739 C CA . VAL A 1 95 ? 6.899 -8.600 1.090 1.00 97.12 95 VAL A CA 1
ATOM 740 C C . VAL A 1 95 ? 8.018 -8.144 0.150 1.00 97.12 95 VAL A C 1
ATOM 742 O O . VAL A 1 95 ? 8.021 -8.515 -1.019 1.00 97.12 95 VAL A O 1
ATOM 745 N N . ALA A 1 96 ? 8.976 -7.353 0.638 1.00 95.88 96 ALA A N 1
ATOM 746 C CA . ALA A 1 96 ? 10.091 -6.874 -0.173 1.00 95.88 96 ALA A CA 1
ATOM 747 C C . ALA A 1 96 ? 10.997 -8.024 -0.647 1.00 95.88 96 ALA A C 1
ATOM 749 O O . ALA A 1 96 ? 11.348 -8.082 -1.826 1.00 95.88 96 ALA A O 1
ATOM 750 N N . ASP A 1 97 ? 11.344 -8.957 0.240 1.00 95.81 97 ASP A N 1
ATOM 751 C CA . ASP A 1 97 ? 12.182 -10.109 -0.098 1.00 95.81 97 ASP A CA 1
ATOM 752 C C . ASP A 1 97 ? 11.478 -11.062 -1.077 1.00 95.81 97 ASP A C 1
ATOM 754 O O . ASP A 1 97 ? 12.104 -11.549 -2.021 1.00 95.81 97 ASP A O 1
ATOM 758 N N . ASP A 1 98 ? 10.171 -11.270 -0.909 1.00 91.31 98 ASP A N 1
ATOM 759 C CA . ASP A 1 98 ? 9.344 -12.075 -1.809 1.00 91.31 98 ASP A CA 1
ATOM 760 C C . ASP A 1 98 ? 9.292 -11.485 -3.232 1.00 91.31 98 ASP A C 1
ATOM 762 O O . ASP A 1 98 ? 9.577 -12.181 -4.213 1.00 91.31 98 ASP A O 1
ATOM 766 N N . ILE A 1 99 ? 9.043 -10.172 -3.346 1.00 90.31 99 ILE A N 1
ATOM 767 C CA . ILE A 1 99 ? 9.066 -9.461 -4.634 1.00 90.31 99 ILE A CA 1
ATOM 768 C C . ILE A 1 99 ? 10.468 -9.525 -5.245 1.00 90.31 99 ILE A C 1
ATOM 770 O O . ILE A 1 99 ? 10.594 -9.792 -6.441 1.00 90.31 99 ILE A O 1
ATOM 774 N N . ARG A 1 100 ? 11.526 -9.312 -4.449 1.00 91.94 100 ARG A N 1
ATOM 775 C CA . ARG A 1 100 ? 12.914 -9.374 -4.931 1.00 91.94 100 ARG A CA 1
ATOM 776 C C . ARG A 1 100 ? 13.210 -10.728 -5.561 1.00 91.94 100 ARG A C 1
ATOM 778 O O . ARG A 1 100 ? 13.724 -10.763 -6.675 1.00 91.94 100 ARG A O 1
ATOM 785 N N . ALA A 1 101 ? 12.846 -11.816 -4.883 1.00 85.06 101 ALA A N 1
ATOM 786 C CA . ALA A 1 101 ? 13.090 -13.171 -5.359 1.00 85.06 101 ALA A CA 1
ATOM 787 C C . ALA A 1 101 ? 12.402 -13.438 -6.710 1.00 85.06 101 ALA A C 1
ATOM 789 O O . ALA A 1 101 ? 13.021 -13.978 -7.628 1.00 85.06 101 ALA A O 1
ATOM 790 N N . GLU A 1 102 ? 11.146 -13.015 -6.880 1.00 84.25 102 GLU A N 1
ATOM 791 C CA . GLU A 1 102 ? 10.440 -13.180 -8.158 1.00 84.25 102 GLU A CA 1
ATOM 792 C C . GLU A 1 102 ? 10.972 -12.269 -9.260 1.00 84.25 102 GLU A C 1
ATOM 794 O O . GLU A 1 102 ? 11.080 -12.692 -10.414 1.00 84.25 102 GLU A O 1
ATOM 799 N N . VAL A 1 103 ? 11.310 -11.021 -8.931 1.00 83.06 103 VAL A N 1
ATOM 800 C CA . VAL A 1 103 ? 11.890 -10.096 -9.904 1.00 83.06 103 VAL A CA 1
ATOM 801 C C . VAL A 1 103 ? 13.277 -10.579 -10.328 1.00 83.06 103 VAL A C 1
ATOM 803 O O . VAL A 1 103 ? 13.581 -10.494 -11.511 1.00 83.06 103 VAL A O 1
ATOM 806 N N . ASP A 1 104 ? 14.086 -11.153 -9.436 1.00 86.75 104 ASP A N 1
ATOM 807 C CA . ASP A 1 104 ? 15.390 -11.738 -9.774 1.00 86.75 104 ASP A CA 1
ATOM 808 C C . ASP A 1 104 ? 15.252 -12.896 -10.765 1.00 86.75 104 ASP A C 1
ATOM 810 O O . ASP A 1 104 ? 15.908 -12.888 -11.809 1.00 86.75 104 ASP A O 1
ATOM 814 N N . LEU A 1 105 ? 14.343 -13.842 -10.503 1.00 80.38 105 LEU A N 1
ATOM 815 C CA . LEU A 1 105 ? 14.044 -14.937 -11.433 1.00 80.38 105 LEU A CA 1
ATOM 816 C C . LEU A 1 105 ? 13.558 -14.406 -12.788 1.00 80.38 105 LEU A C 1
ATOM 818 O O . LEU A 1 105 ? 14.013 -14.849 -13.843 1.00 80.38 105 LEU A O 1
ATOM 822 N N . TRP A 1 106 ? 12.675 -13.407 -12.768 1.00 73.56 106 TRP A N 1
ATOM 823 C CA . TRP A 1 106 ? 12.201 -12.745 -13.979 1.00 73.56 106 TRP A CA 1
ATOM 824 C C . TRP A 1 106 ? 13.328 -12.005 -14.718 1.00 73.56 106 TRP A C 1
ATOM 826 O O . TRP A 1 106 ? 13.333 -11.964 -15.944 1.00 73.56 106 TRP A O 1
ATOM 836 N N . MET A 1 107 ? 14.306 -11.427 -14.029 1.00 77.38 107 MET A N 1
ATOM 837 C CA . MET A 1 107 ? 15.439 -10.750 -14.668 1.00 77.38 107 MET A CA 1
ATOM 838 C C . MET A 1 107 ? 16.409 -11.744 -15.320 1.00 77.38 107 MET A C 1
ATOM 840 O O . MET A 1 107 ? 16.928 -11.457 -16.397 1.00 77.38 107 MET A O 1
ATOM 844 N N . MET A 1 108 ? 16.627 -12.913 -14.709 1.00 74.88 108 MET A N 1
ATOM 845 C CA . MET A 1 108 ? 17.506 -13.961 -15.250 1.00 74.88 108 MET A CA 1
ATOM 846 C C . MET A 1 108 ? 16.991 -14.551 -16.571 1.00 74.88 108 MET A C 1
ATOM 848 O O . MET A 1 108 ? 17.785 -14.940 -17.423 1.00 74.88 108 MET A O 1
ATOM 852 N N . ASP A 1 109 ? 15.672 -14.585 -16.756 1.00 71.81 109 ASP A N 1
ATOM 853 C CA . ASP A 1 109 ? 15.005 -15.181 -17.918 1.00 71.81 109 ASP A CA 1
ATOM 854 C C . ASP A 1 109 ? 15.163 -14.367 -19.223 1.00 71.81 109 ASP A C 1
ATOM 856 O O . ASP A 1 109 ? 15.008 -14.898 -20.320 1.00 71.81 109 ASP A O 1
ATOM 860 N N . THR A 1 110 ? 15.489 -13.069 -19.167 1.00 63.38 110 THR A N 1
ATOM 861 C CA . THR A 1 110 ? 15.784 -12.293 -20.388 1.00 63.38 110 THR A CA 1
ATOM 862 C C . THR A 1 110 ? 16.755 -11.141 -20.115 1.00 63.38 110 THR A C 1
ATOM 864 O O . THR A 1 110 ? 16.396 -10.198 -19.400 1.00 63.38 110 THR A O 1
ATOM 867 N N . PRO A 1 111 ? 17.947 -11.147 -20.742 1.00 62.34 111 PRO A N 1
ATOM 868 C CA . PRO A 1 111 ? 18.885 -10.030 -20.679 1.00 62.34 111 PRO A CA 1
ATOM 869 C C . PRO A 1 111 ? 18.254 -8.710 -21.159 1.00 62.34 111 PRO A C 1
ATOM 871 O O . PRO A 1 111 ? 17.540 -8.679 -22.157 1.00 62.34 111 PRO A O 1
ATOM 874 N N . GLY A 1 112 ? 18.517 -7.606 -20.450 1.00 70.31 112 GLY A N 1
ATOM 875 C CA . GLY A 1 112 ? 18.041 -6.259 -20.816 1.00 70.31 112 GLY A CA 1
ATOM 876 C C . GLY A 1 112 ? 16.710 -5.823 -20.187 1.00 70.31 112 GLY A C 1
ATOM 877 O O . GLY A 1 112 ? 16.264 -4.697 -20.413 1.00 70.31 112 GLY A O 1
ATOM 878 N N . ARG A 1 113 ? 16.076 -6.669 -19.364 1.00 73.00 113 ARG A N 1
ATOM 879 C CA . ARG A 1 113 ? 14.910 -6.282 -18.553 1.00 73.00 113 ARG A CA 1
ATOM 880 C C . ARG A 1 113 ? 15.279 -5.180 -17.544 1.00 73.00 113 ARG A C 1
ATOM 882 O O . ARG A 1 113 ? 16.412 -5.091 -17.081 1.00 73.00 113 ARG A O 1
ATOM 889 N N . THR A 1 114 ? 14.308 -4.337 -17.188 1.00 77.38 114 THR A N 1
ATOM 890 C CA . THR A 1 114 ? 14.437 -3.363 -16.089 1.00 77.38 114 THR A CA 1
ATOM 891 C C . THR A 1 114 ? 13.470 -3.716 -14.969 1.00 77.38 114 THR A C 1
ATOM 893 O O . THR A 1 114 ? 12.377 -4.231 -15.220 1.00 77.38 114 THR A O 1
ATOM 896 N N . ARG A 1 115 ? 13.834 -3.396 -13.723 1.00 77.31 115 ARG A N 1
ATOM 897 C CA . ARG A 1 115 ? 13.035 -3.674 -12.513 1.00 77.31 115 ARG A CA 1
ATOM 898 C C . ARG A 1 115 ? 11.869 -2.690 -12.355 1.00 77.31 115 ARG A C 1
ATOM 900 O O . ARG A 1 115 ? 11.627 -2.122 -11.297 1.00 77.31 115 ARG A O 1
ATOM 907 N N . THR A 1 116 ? 11.160 -2.438 -13.452 1.00 77.94 116 THR A N 1
ATOM 908 C CA . THR A 1 116 ? 10.048 -1.494 -13.536 1.00 77.94 116 THR A CA 1
ATOM 909 C C . THR A 1 116 ? 8.743 -2.198 -13.896 1.00 77.94 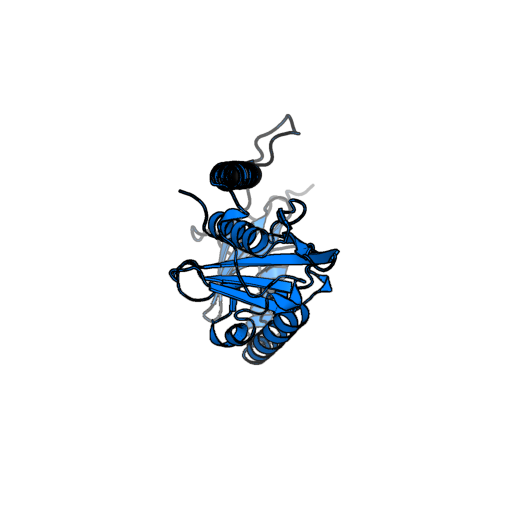116 THR A C 1
ATOM 911 O O . THR A 1 116 ? 8.718 -3.278 -14.498 1.00 77.94 116 THR A O 1
ATOM 914 N N . GLY A 1 117 ? 7.632 -1.579 -13.501 1.00 78.56 117 GLY A N 1
ATOM 915 C CA . 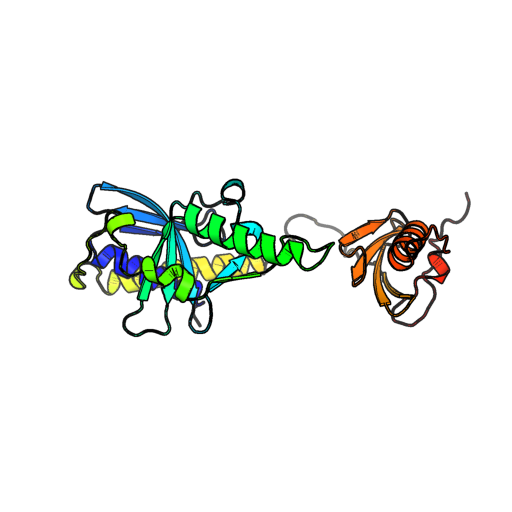GLY A 1 117 ? 6.285 -2.061 -13.785 1.00 78.56 117 GLY A CA 1
ATOM 916 C C . GLY A 1 117 ? 5.617 -2.740 -12.593 1.00 78.56 117 GLY A C 1
ATOM 917 O O . GLY A 1 117 ? 6.039 -2.598 -11.443 1.00 78.56 117 GLY A O 1
ATOM 918 N N . HIS A 1 118 ? 4.520 -3.429 -12.887 1.00 81.00 118 HIS A N 1
ATOM 919 C CA . HIS A 1 118 ? 3.678 -4.080 -11.892 1.00 81.00 118 HIS A CA 1
ATOM 920 C C . HIS A 1 118 ? 4.197 -5.467 -11.521 1.00 81.00 118 HIS A C 1
ATOM 922 O O . HIS A 1 118 ? 4.879 -6.123 -12.310 1.00 81.00 118 HIS A O 1
ATOM 928 N N . HIS A 1 119 ? 3.845 -5.887 -10.314 1.00 83.56 119 HIS A N 1
ATOM 929 C CA . HIS A 1 119 ? 4.106 -7.213 -9.782 1.00 83.56 119 HIS A CA 1
ATOM 930 C C . HIS A 1 119 ? 2.826 -7.720 -9.106 1.00 83.56 119 HIS A C 1
ATOM 932 O O . HIS A 1 119 ? 2.230 -6.987 -8.317 1.00 83.56 119 HIS A O 1
ATOM 938 N N . ALA A 1 120 ? 2.362 -8.917 -9.454 1.00 85.69 120 ALA A N 1
ATOM 939 C CA . ALA A 1 120 ? 1.140 -9.482 -8.893 1.00 85.69 120 ALA A CA 1
ATOM 940 C C . ALA A 1 120 ? 1.470 -10.269 -7.622 1.00 85.69 120 ALA A C 1
ATOM 942 O O . ALA A 1 120 ? 2.339 -11.126 -7.649 1.00 85.69 120 ALA A O 1
ATOM 943 N N . ILE A 1 121 ? 0.753 -9.991 -6.534 1.00 88.56 121 ILE A N 1
ATOM 944 C CA . ILE A 1 121 ? 0.861 -10.709 -5.265 1.00 88.56 121 ILE A CA 1
ATOM 945 C C . ILE A 1 121 ? -0.387 -11.591 -5.128 1.00 88.56 121 ILE A C 1
ATOM 947 O O . ILE A 1 121 ? -1.472 -11.066 -4.828 1.00 88.56 121 ILE A O 1
ATOM 951 N N . PRO A 1 122 ? -0.277 -12.908 -5.374 1.00 88.38 122 PRO A N 1
ATOM 952 C CA . PRO A 1 122 ? -1.394 -13.829 -5.239 1.00 88.38 122 PRO A CA 1
ATOM 953 C C . PRO A 1 122 ? -1.701 -14.137 -3.770 1.00 88.38 122 PRO A C 1
ATOM 955 O O . PRO A 1 122 ? -0.847 -14.036 -2.890 1.00 88.38 122 PRO A O 1
ATOM 958 N N . LEU A 1 123 ? -2.935 -14.578 -3.501 1.00 89.50 123 LEU A N 1
ATOM 959 C CA . LEU A 1 123 ? -3.391 -14.928 -2.147 1.00 89.50 123 LEU A CA 1
ATOM 960 C C . LEU A 1 123 ? -2.503 -15.966 -1.457 1.00 89.50 123 LEU A C 1
ATOM 962 O O . LEU A 1 123 ? -2.267 -15.855 -0.258 1.00 89.50 123 LEU A O 1
ATOM 966 N N . SER A 1 124 ? -1.983 -16.942 -2.200 1.00 90.19 124 SER A N 1
ATOM 967 C CA . SER A 1 124 ? -1.109 -17.982 -1.651 1.00 90.19 124 SER A CA 1
ATOM 968 C C . SER A 1 124 ? 0.134 -17.423 -0.955 1.00 90.19 124 SER A C 1
ATOM 970 O O . SER A 1 124 ? 0.598 -18.040 -0.004 1.00 90.19 124 SER A O 1
ATOM 972 N N . ARG A 1 125 ? 0.639 -16.257 -1.382 1.00 88.44 125 ARG A N 1
ATOM 973 C CA . ARG A 1 125 ? 1.832 -15.619 -0.803 1.00 88.44 125 ARG A CA 1
ATOM 974 C C . ARG A 1 125 ? 1.566 -14.817 0.462 1.00 88.44 125 ARG A C 1
ATOM 976 O O . ARG A 1 125 ? 2.504 -14.478 1.161 1.00 88.44 125 ARG A O 1
ATOM 983 N N . VAL A 1 126 ? 0.308 -14.503 0.759 1.00 96.50 126 VAL A N 1
ATOM 984 C CA . VAL A 1 126 ? -0.064 -13.688 1.932 1.00 96.50 126 VAL A CA 1
ATOM 985 C C . VAL A 1 126 ? -1.002 -14.422 2.885 1.00 96.50 126 VAL A C 1
ATOM 987 O O . VAL A 1 126 ? -1.383 -13.882 3.921 1.00 96.50 126 VAL A O 1
ATOM 990 N N . ALA A 1 127 ? -1.390 -15.657 2.556 1.00 95.56 127 ALA A N 1
ATOM 991 C CA . ALA A 1 127 ? -2.383 -16.427 3.298 1.00 95.56 127 ALA A CA 1
ATOM 992 C C . ALA A 1 127 ? -2.007 -16.627 4.776 1.00 95.56 127 ALA A C 1
ATOM 994 O O . ALA A 1 127 ? -2.890 -16.617 5.633 1.00 95.56 127 ALA A O 1
ATOM 995 N N . HIS A 1 128 ? -0.716 -16.754 5.090 1.00 97.00 128 HIS A N 1
ATOM 996 C CA . HIS A 1 128 ? -0.206 -16.883 6.461 1.00 97.00 128 HIS A CA 1
ATOM 997 C C . HIS A 1 128 ? -0.337 -15.598 7.290 1.00 97.00 128 HIS A C 1
ATOM 999 O O . HIS A 1 128 ? -0.336 -15.662 8.517 1.00 97.00 128 HIS A O 1
ATOM 1005 N N . GLY A 1 129 ? -0.495 -14.443 6.640 1.00 97.31 129 GLY A N 1
ATOM 1006 C CA . GLY A 1 129 ? -0.798 -13.170 7.293 1.00 97.31 129 GLY A CA 1
ATOM 1007 C C . GLY A 1 129 ? -2.251 -13.057 7.762 1.00 97.31 129 GLY A C 1
ATOM 1008 O O . GLY A 1 129 ? -2.620 -12.080 8.419 1.00 97.31 129 GLY A O 1
ATOM 1009 N N . ARG A 1 130 ? -3.113 -14.028 7.429 1.00 96.75 130 ARG A N 1
ATOM 1010 C CA . ARG A 1 130 ? -4.526 -14.011 7.818 1.00 96.75 130 ARG A CA 1
ATOM 1011 C C . ARG A 1 130 ? -4.663 -13.943 9.335 1.00 96.75 130 ARG A C 1
ATOM 1013 O O . ARG A 1 130 ? -4.144 -14.788 10.055 1.00 96.75 130 ARG A O 1
ATOM 1020 N N . GLY A 1 131 ? -5.434 -12.968 9.809 1.00 89.75 131 GLY A N 1
ATOM 1021 C CA . GLY A 1 131 ? -5.748 -12.842 11.233 1.00 89.75 131 GLY A CA 1
ATOM 1022 C C . GLY A 1 131 ? -4.560 -12.439 12.112 1.00 89.75 131 GLY A C 1
ATOM 1023 O O . GLY A 1 131 ? -4.720 -12.421 13.329 1.00 89.75 131 GLY A O 1
ATOM 1024 N N . ARG A 1 132 ? -3.410 -12.073 11.523 1.00 96.56 132 ARG A N 1
ATOM 1025 C CA . ARG A 1 132 ? -2.197 -11.639 12.233 1.00 96.56 132 ARG A CA 1
ATOM 1026 C C . ARG A 1 132 ? -2.287 -10.201 12.756 1.00 96.56 132 ARG A C 1
ATOM 1028 O O . ARG A 1 132 ? -1.413 -9.369 12.531 1.00 96.56 132 ARG A O 1
ATOM 1035 N N . TRP A 1 133 ? -3.390 -9.898 13.434 1.00 96.19 133 TRP A N 1
ATOM 1036 C CA . TRP A 1 133 ? -3.644 -8.607 14.078 1.00 96.19 133 TRP A CA 1
ATOM 1037 C C . TRP A 1 133 ? -2.725 -8.367 15.279 1.00 96.19 133 TRP A C 1
ATOM 1039 O O . TRP A 1 133 ? -2.440 -7.215 15.599 1.00 96.19 133 TRP A O 1
ATOM 1049 N N . ASP A 1 134 ? -2.188 -9.444 15.859 1.00 95.69 134 ASP A N 1
ATOM 1050 C CA . ASP A 1 134 ? -1.144 -9.418 16.886 1.00 95.69 134 ASP A CA 1
ATOM 1051 C C . ASP A 1 134 ? 0.082 -8.608 16.447 1.00 95.69 134 ASP A C 1
ATOM 1053 O O . ASP A 1 134 ? 0.660 -7.886 17.252 1.00 95.69 134 ASP A O 1
ATOM 1057 N N . LEU A 1 135 ? 0.436 -8.649 15.156 1.00 95.81 135 LEU A N 1
ATOM 1058 C CA . LEU A 1 135 ? 1.560 -7.883 14.608 1.00 95.81 135 LEU A CA 1
ATOM 1059 C C . LEU A 1 135 ? 1.353 -6.364 14.681 1.00 95.81 135 LEU A C 1
ATOM 1061 O O . LEU A 1 135 ? 2.320 -5.610 14.623 1.00 95.81 135 LEU A O 1
ATOM 1065 N N . LEU A 1 136 ? 0.101 -5.916 14.789 1.00 96.44 136 LEU A N 1
ATOM 1066 C CA . LEU A 1 136 ? -0.262 -4.504 14.890 1.00 96.44 136 LEU A CA 1
ATOM 1067 C C . LEU A 1 136 ? -0.568 -4.078 16.335 1.00 96.44 136 LEU A C 1
ATOM 1069 O O . LEU A 1 136 ? -1.030 -2.953 16.530 1.00 96.44 136 LEU A O 1
ATOM 1073 N N . GLY A 1 137 ? -0.368 -4.967 17.316 1.00 94.94 137 GLY A N 1
ATOM 1074 C CA . GLY A 1 137 ? -0.753 -4.728 18.709 1.00 94.94 137 GLY A CA 1
ATOM 1075 C C . GLY A 1 137 ? -2.270 -4.662 18.897 1.00 94.94 137 GLY A C 1
ATOM 1076 O O . GLY A 1 137 ? -2.759 -3.828 19.651 1.00 94.94 137 GLY A O 1
ATOM 1077 N N . LEU A 1 138 ? -3.037 -5.452 18.134 1.00 94.56 138 LEU A N 1
ATOM 1078 C CA . LEU A 1 138 ? -4.503 -5.424 18.148 1.00 94.56 138 LEU A CA 1
ATOM 1079 C C . LEU A 1 138 ? -5.098 -6.765 18.571 1.00 94.56 138 LEU A C 1
ATOM 1081 O O . LEU A 1 138 ? -4.599 -7.835 18.209 1.00 94.56 138 LEU A O 1
ATOM 1085 N N . ALA A 1 139 ? -6.243 -6.703 19.249 1.00 89.81 139 ALA A N 1
ATOM 1086 C CA . ALA A 1 139 ? -7.002 -7.883 19.625 1.00 89.81 139 ALA A CA 1
ATOM 1087 C C . ALA A 1 139 ? -7.466 -8.705 18.404 1.00 89.81 139 ALA A C 1
ATOM 1089 O O . ALA A 1 139 ? -7.881 -8.183 17.360 1.00 89.81 139 ALA A O 1
ATOM 1090 N N . GLY A 1 140 ? -7.456 -10.032 18.563 1.00 85.88 140 GLY A N 1
ATOM 1091 C CA . GLY A 1 140 ? -8.006 -10.972 17.582 1.00 85.88 140 GLY A CA 1
ATOM 1092 C C . GLY A 1 140 ? -9.539 -10.941 17.498 1.00 85.88 140 GLY A C 1
ATOM 1093 O O . GLY A 1 140 ? -10.100 -11.210 16.433 1.00 85.88 140 GLY A O 1
ATOM 1094 N N . GLU A 1 141 ? -10.214 -10.551 18.579 1.00 89.69 141 GLU A N 1
ATOM 1095 C CA . GLU A 1 141 ? -11.670 -10.406 18.644 1.00 89.69 141 GLU A CA 1
ATOM 1096 C C . GLU A 1 141 ? -12.118 -8.984 18.284 1.00 89.69 141 GLU A C 1
ATOM 1098 O O . GLU A 1 141 ? -11.457 -7.999 18.617 1.00 89.69 141 GLU A O 1
ATOM 1103 N N . LYS A 1 142 ? -13.263 -8.882 17.603 1.00 92.12 142 LYS A N 1
ATOM 1104 C CA . LYS A 1 142 ? -13.884 -7.603 17.242 1.00 92.12 142 LYS A CA 1
ATOM 1105 C C . LYS A 1 142 ? -15.065 -7.307 18.158 1.00 92.12 142 LYS A C 1
ATOM 1107 O O . LYS A 1 142 ? -15.863 -8.195 18.443 1.00 92.12 142 LYS A O 1
ATOM 1112 N N . ASP A 1 143 ? -15.224 -6.038 18.503 1.00 91.69 143 ASP A N 1
ATOM 1113 C CA . ASP A 1 143 ? -16.425 -5.469 19.108 1.00 91.69 143 ASP A CA 1
ATOM 1114 C C . ASP A 1 143 ? -16.994 -4.383 18.172 1.00 91.69 143 ASP A C 1
ATOM 1116 O O . ASP A 1 143 ? -16.501 -3.248 18.160 1.00 91.69 143 ASP A O 1
ATOM 1120 N N . PRO A 1 144 ? -18.040 -4.707 17.386 1.00 90.69 144 PRO A N 1
ATOM 1121 C CA . PRO A 1 144 ? -18.646 -3.777 16.432 1.00 90.69 144 PRO A CA 1
ATOM 1122 C C . PRO A 1 144 ? -19.200 -2.491 17.059 1.00 90.69 144 PRO A C 1
ATOM 1124 O O . PRO A 1 144 ? -19.395 -1.500 16.353 1.00 90.69 144 PRO A O 1
ATOM 1127 N N . SER A 1 145 ? -19.465 -2.485 18.373 1.00 91.44 145 SER A N 1
ATOM 1128 C CA . SER A 1 145 ? -20.005 -1.318 19.079 1.00 91.44 145 SER A CA 1
ATOM 1129 C C . SER A 1 145 ? -18.977 -0.197 19.267 1.00 91.44 145 SER A C 1
ATOM 1131 O O . SER A 1 145 ? -19.356 0.959 19.464 1.00 91.44 145 SER A O 1
ATOM 1133 N N . ARG A 1 146 ? -17.679 -0.507 19.138 1.00 90.62 146 ARG A N 1
ATOM 1134 C CA . ARG A 1 146 ? -16.584 0.467 19.295 1.00 90.62 146 ARG A CA 1
ATOM 1135 C C . ARG A 1 146 ? -16.508 1.485 18.166 1.00 90.62 146 ARG A C 1
ATOM 1137 O O . ARG A 1 146 ? -15.906 2.544 18.344 1.00 90.62 146 ARG A O 1
ATOM 1144 N N . TYR A 1 147 ? -17.114 1.187 17.018 1.00 91.44 147 TYR A N 1
ATOM 1145 C CA . TYR A 1 147 ? -17.109 2.077 15.868 1.00 91.44 147 TYR A CA 1
ATOM 1146 C C . TYR A 1 147 ? -18.533 2.445 15.469 1.00 91.44 147 TYR A C 1
ATOM 1148 O O . TYR A 1 147 ? -19.235 1.686 14.815 1.00 91.44 147 TYR A O 1
ATOM 1156 N N . SER A 1 148 ? -18.986 3.625 15.884 1.00 91.81 148 SER A N 1
ATOM 1157 C CA . SER A 1 148 ? -20.350 4.074 15.595 1.00 91.81 148 SER A CA 1
ATOM 1158 C C . SER A 1 148 ? -20.564 4.370 14.108 1.00 91.81 148 SER A C 1
ATOM 1160 O O . SER A 1 148 ? -19.643 4.759 13.384 1.00 91.81 148 SER A O 1
ATOM 1162 N N . ASP A 1 149 ? -21.816 4.297 13.656 1.00 89.81 149 ASP A N 1
ATOM 1163 C CA . ASP A 1 149 ? -22.173 4.626 12.270 1.00 89.81 149 ASP A CA 1
ATOM 1164 C C . ASP A 1 149 ? -21.859 6.084 11.909 1.00 89.81 149 ASP A C 1
ATOM 1166 O O . ASP A 1 149 ? -21.469 6.381 10.778 1.00 89.81 149 ASP A O 1
ATOM 1170 N N . ALA A 1 150 ? -21.934 6.996 12.883 1.00 90.06 150 ALA A N 1
ATOM 1171 C CA . ALA A 1 150 ? -21.517 8.385 12.708 1.00 90.06 150 ALA A CA 1
ATOM 1172 C C . ALA A 1 150 ? -20.002 8.504 12.454 1.00 90.06 150 ALA A C 1
ATOM 1174 O O . ALA A 1 150 ? -19.575 9.256 11.570 1.00 90.06 150 ALA A O 1
ATOM 1175 N N . GLN A 1 151 ? -19.180 7.735 13.179 1.00 86.44 151 GLN A N 1
ATOM 1176 C CA . GLN A 1 151 ? -17.734 7.686 12.949 1.00 86.44 151 GLN A CA 1
ATOM 1177 C C . GLN A 1 151 ? -17.407 7.031 11.600 1.00 86.44 151 GLN A C 1
ATOM 1179 O O . GLN A 1 151 ? -16.591 7.578 10.858 1.00 86.44 151 GLN A O 1
ATOM 1184 N N . ARG A 1 152 ? -18.091 5.936 11.229 1.00 89.12 152 ARG A N 1
ATOM 1185 C CA . ARG A 1 152 ? -17.980 5.314 9.895 1.00 89.12 152 ARG A CA 1
ATOM 1186 C C . ARG A 1 152 ? -18.269 6.317 8.781 1.00 89.12 152 ARG A C 1
ATOM 1188 O O . ARG A 1 152 ? -17.475 6.451 7.849 1.00 89.12 152 ARG A O 1
ATOM 1195 N N . ALA A 1 153 ? -19.386 7.038 8.880 1.00 88.19 153 ALA A N 1
ATOM 1196 C CA . ALA A 1 153 ? -19.791 8.035 7.893 1.00 88.19 153 ALA A CA 1
ATOM 1197 C C . ALA A 1 153 ? -18.770 9.177 7.783 1.00 88.19 153 ALA A C 1
ATOM 1199 O O . ALA A 1 153 ? -18.408 9.577 6.674 1.00 88.19 153 ALA A O 1
ATOM 1200 N N . THR A 1 154 ? -18.256 9.650 8.923 1.00 90.12 154 THR A N 1
ATOM 1201 C CA . THR A 1 154 ? -17.224 10.695 8.982 1.00 90.12 154 THR A CA 1
ATOM 1202 C C . THR A 1 154 ? -15.933 10.238 8.305 1.00 90.12 154 THR A C 1
ATOM 1204 O O . THR A 1 154 ? -15.418 10.931 7.430 1.00 90.12 154 THR A O 1
ATOM 1207 N N . THR A 1 155 ? -15.432 9.045 8.634 1.00 87.62 155 THR A N 1
ATOM 1208 C CA . THR A 1 155 ? -14.226 8.490 8.006 1.00 87.62 155 THR A CA 1
ATOM 1209 C C . THR A 1 155 ? -14.408 8.306 6.503 1.00 87.62 155 THR A C 1
ATOM 1211 O O . THR A 1 155 ? -13.527 8.687 5.732 1.00 87.62 155 THR A O 1
ATOM 1214 N N . ALA A 1 156 ? -15.560 7.796 6.065 1.00 86.81 156 ALA A N 1
ATOM 1215 C CA . ALA A 1 156 ? -15.865 7.649 4.646 1.00 86.81 156 ALA A CA 1
ATOM 1216 C C . ALA A 1 156 ? -15.883 9.005 3.915 1.00 86.81 156 ALA A C 1
ATOM 1218 O O . ALA A 1 156 ? -15.352 9.128 2.811 1.00 86.81 156 ALA A O 1
ATOM 1219 N N . ALA A 1 157 ? -16.454 10.048 4.526 1.00 87.44 157 ALA A N 1
ATOM 1220 C CA . ALA A 1 157 ? -16.445 11.400 3.969 1.00 87.44 157 ALA A CA 1
ATOM 1221 C C . ALA A 1 157 ? -15.015 11.954 3.829 1.00 87.44 157 ALA A C 1
ATOM 1223 O O . ALA A 1 157 ? -14.656 12.438 2.754 1.00 87.44 157 ALA A O 1
ATOM 1224 N N . THR A 1 158 ? -14.180 11.807 4.863 1.00 87.69 158 THR A N 1
ATOM 1225 C CA . THR A 1 158 ? -12.769 12.229 4.839 1.00 87.69 158 THR A CA 1
ATOM 1226 C C . THR A 1 158 ? -11.981 11.508 3.746 1.00 87.69 158 THR A C 1
ATOM 1228 O O . THR A 1 158 ? -11.319 12.147 2.932 1.00 87.69 158 THR A O 1
ATOM 1231 N N . LEU A 1 159 ? -12.100 10.181 3.650 1.00 86.69 159 LEU A N 1
ATOM 1232 C CA . LEU A 1 159 ? -11.380 9.397 2.642 1.00 86.69 159 LEU A CA 1
ATOM 1233 C C . LEU A 1 159 ? -11.811 9.738 1.210 1.00 86.69 159 LEU A C 1
ATOM 1235 O O . LEU A 1 159 ? -10.973 9.748 0.301 1.00 86.69 159 LEU A O 1
ATOM 1239 N N . ARG A 1 160 ? -13.096 10.046 0.996 1.00 87.00 160 ARG A N 1
ATOM 1240 C CA . ARG A 1 160 ? -13.604 10.524 -0.298 1.00 87.00 160 ARG A CA 1
ATOM 1241 C C . ARG A 1 160 ? -13.079 11.913 -0.637 1.00 87.00 160 ARG A C 1
ATOM 1243 O O . ARG A 1 160 ? -12.676 12.123 -1.780 1.00 87.00 160 ARG A O 1
ATOM 1250 N N . ALA A 1 161 ? -13.039 12.830 0.330 1.00 86.50 161 ALA A N 1
ATOM 1251 C CA . ALA A 1 161 ? -12.452 14.155 0.144 1.00 86.50 161 ALA A CA 1
ATOM 1252 C C . ALA A 1 161 ? -10.959 14.058 -0.218 1.00 86.50 161 ALA A C 1
ATOM 1254 O O . ALA A 1 161 ? -10.530 14.660 -1.202 1.00 86.50 161 ALA A O 1
ATOM 1255 N N . ASP A 1 162 ? -10.196 13.213 0.480 1.00 84.38 162 ASP A N 1
ATOM 1256 C CA . ASP A 1 162 ? -8.784 12.948 0.177 1.00 84.38 162 ASP A CA 1
ATOM 1257 C C . ASP A 1 162 ? -8.592 12.353 -1.222 1.00 84.38 162 ASP A C 1
ATOM 1259 O O . ASP A 1 162 ? -7.691 12.749 -1.967 1.00 84.38 162 ASP A O 1
ATOM 1263 N N . ALA A 1 163 ? -9.429 11.384 -1.604 1.00 83.31 163 ALA A N 1
ATOM 1264 C CA . ALA A 1 163 ? -9.378 10.773 -2.928 1.00 83.31 163 ALA A CA 1
ATOM 1265 C C . ALA A 1 163 ? -9.700 11.791 -4.030 1.00 83.31 163 ALA A C 1
ATOM 1267 O O . ALA A 1 163 ? -8.999 11.838 -5.043 1.00 83.31 163 ALA A O 1
ATOM 1268 N N . ALA A 1 164 ? -10.705 12.645 -3.815 1.00 84.94 164 ALA A N 1
ATOM 1269 C CA . ALA A 1 164 ? -11.046 13.733 -4.722 1.00 84.94 164 ALA A CA 1
ATOM 1270 C C . ALA A 1 164 ? -9.903 14.753 -4.831 1.00 84.94 164 ALA A C 1
ATOM 1272 O O . ALA A 1 164 ? -9.521 15.115 -5.941 1.00 84.94 164 ALA A O 1
ATOM 1273 N N . ALA A 1 165 ? -9.288 15.151 -3.713 1.00 84.00 165 ALA A N 1
ATOM 1274 C CA . ALA A 1 165 ? -8.132 16.045 -3.704 1.00 84.00 165 ALA A CA 1
ATOM 1275 C C . ALA A 1 165 ? -6.942 15.444 -4.470 1.00 84.00 165 ALA A C 1
ATOM 1277 O O . ALA A 1 165 ? -6.328 16.121 -5.294 1.00 84.00 165 ALA A O 1
ATOM 1278 N N . ARG A 1 166 ? -6.657 14.147 -4.282 1.00 78.69 166 ARG A N 1
ATOM 1279 C CA . ARG A 1 166 ? -5.617 13.419 -5.032 1.00 78.69 166 ARG A CA 1
ATOM 1280 C C . ARG A 1 166 ? -5.935 13.327 -6.525 1.00 78.69 166 ARG A C 1
ATOM 1282 O O . ARG A 1 166 ? -5.036 13.509 -7.345 1.00 78.69 166 ARG A O 1
ATOM 1289 N N . ALA A 1 167 ? -7.185 13.049 -6.891 1.00 80.19 167 ALA A N 1
ATOM 1290 C CA . ALA A 1 167 ? -7.620 13.006 -8.284 1.00 80.19 167 ALA A CA 1
ATOM 1291 C C . ALA A 1 167 ? -7.510 14.389 -8.946 1.00 80.19 167 ALA A C 1
ATOM 1293 O O . ALA A 1 167 ? -7.008 14.490 -10.062 1.00 80.19 167 ALA A O 1
ATOM 1294 N N . SER A 1 168 ? -7.892 15.454 -8.242 1.00 77.25 168 SER A N 1
ATOM 1295 C CA . SER A 1 168 ? -7.739 16.840 -8.694 1.00 77.25 168 SER A CA 1
ATOM 1296 C C . SER A 1 168 ? -6.272 17.254 -8.809 1.00 77.25 168 SER A C 1
ATOM 1298 O O . SER A 1 168 ? -5.900 17.874 -9.797 1.00 77.25 168 SER A O 1
ATOM 1300 N N . ALA A 1 169 ? -5.410 16.852 -7.870 1.00 74.25 169 ALA A N 1
ATOM 1301 C CA . ALA A 1 169 ? -3.966 17.079 -7.956 1.00 74.25 169 ALA A CA 1
ATOM 1302 C C . ALA A 1 169 ? -3.321 16.331 -9.136 1.00 74.25 169 ALA A C 1
ATOM 1304 O O . ALA A 1 169 ? -2.373 16.836 -9.724 1.00 74.25 169 ALA A O 1
ATOM 1305 N N . ARG A 1 170 ? -3.845 15.154 -9.510 1.00 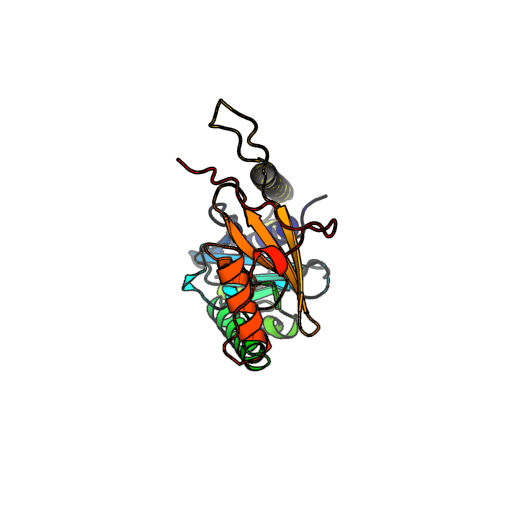65.88 170 ARG A N 1
ATOM 1306 C CA . ARG A 1 170 ? -3.442 14.426 -10.729 1.00 65.88 170 ARG A CA 1
ATOM 1307 C C . ARG A 1 170 ? -3.989 15.057 -12.011 1.00 65.88 170 ARG A C 1
ATOM 1309 O O . ARG A 1 170 ? -3.338 14.963 -13.041 1.00 65.88 170 ARG A O 1
ATOM 1316 N N . LYS A 1 171 ? -5.186 15.651 -11.957 1.00 58.88 171 LYS A N 1
ATOM 1317 C CA . LYS A 1 171 ? -5.833 16.329 -13.091 1.00 58.88 171 LYS A CA 1
ATOM 1318 C C . LYS A 1 171 ? -5.330 17.745 -13.322 1.00 58.88 171 LYS A C 1
ATOM 1320 O O . LYS A 1 171 ? -5.562 18.258 -14.406 1.00 58.88 171 LYS A O 1
ATOM 1325 N N . LYS A 1 172 ? -4.688 18.382 -12.339 1.00 40.66 172 LYS A N 1
ATOM 1326 C CA . LYS A 1 172 ? -4.062 19.694 -12.507 1.00 40.66 172 LYS A CA 1
ATOM 1327 C C . LYS A 1 172 ? -2.907 19.533 -13.506 1.00 40.66 172 LYS A C 1
ATOM 1329 O O . LYS A 1 172 ? -1.898 18.929 -13.139 1.00 40.66 172 LYS A O 1
ATOM 1334 N N . PRO A 1 173 ? -3.009 20.044 -14.746 1.00 41.31 173 PRO A N 1
ATOM 1335 C CA . PRO A 1 173 ? -1.824 20.228 -15.557 1.00 41.31 173 PRO A CA 1
ATOM 1336 C C . PRO A 1 173 ? -1.044 21.394 -14.942 1.00 41.31 173 PRO A C 1
ATOM 1338 O O . PRO A 1 173 ? -1.605 22.245 -14.242 1.00 41.31 173 PRO A O 1
ATOM 1341 N N . ALA A 1 174 ? 0.254 21.442 -15.197 1.00 45.88 174 ALA A N 1
ATOM 1342 C CA . ALA A 1 174 ? 1.088 22.599 -14.926 1.00 45.88 174 ALA A CA 1
ATOM 1343 C C . ALA A 1 174 ? 0.451 23.886 -15.498 1.00 45.88 174 ALA A C 1
ATOM 1345 O O . ALA A 1 174 ? 0.565 24.158 -16.686 1.00 45.88 174 ALA A O 1
ATOM 1346 N N . LYS A 1 175 ? -0.247 24.679 -14.676 1.00 43.16 175 LYS A N 1
ATOM 1347 C CA . LYS A 1 175 ? -0.524 26.094 -14.976 1.00 43.16 175 LYS A CA 1
ATOM 1348 C C . LYS A 1 175 ? -0.855 26.886 -13.713 1.00 43.16 175 LYS A C 1
ATOM 1350 O O . LYS A 1 175 ? -2.005 27.112 -13.356 1.00 43.16 175 LYS A O 1
ATOM 1355 N N . ALA A 1 176 ? 0.215 27.226 -13.012 1.00 39.84 176 ALA A N 1
ATOM 1356 C CA . ALA A 1 176 ? 0.404 28.363 -12.111 1.00 39.84 176 ALA A CA 1
ATOM 1357 C C . ALA A 1 176 ? 1.864 28.198 -11.660 1.00 39.84 176 ALA A C 1
ATOM 1359 O O . ALA A 1 176 ? 2.128 27.491 -10.697 1.00 39.84 176 ALA A O 1
ATOM 1360 N N . THR A 1 177 ? 2.853 28.539 -12.484 1.00 39.69 177 THR A N 1
ATOM 1361 C CA . THR A 1 177 ? 3.208 29.923 -12.810 1.00 39.69 177 THR A CA 1
ATOM 1362 C C . THR A 1 177 ? 3.952 29.964 -14.145 1.00 39.69 177 THR A C 1
ATOM 1364 O O . THR A 1 177 ? 5.066 29.468 -14.226 1.00 39.69 177 THR A O 1
ATOM 1367 N N . ALA A 1 178 ? 3.340 30.547 -15.171 1.00 36.50 178 ALA A N 1
ATOM 1368 C CA . ALA A 1 178 ? 4.023 31.249 -16.256 1.00 36.50 178 ALA A CA 1
ATOM 1369 C C . ALA A 1 178 ? 2.938 31.931 -17.089 1.00 36.50 178 ALA A C 1
ATOM 1371 O O . ALA A 1 178 ? 2.127 31.284 -17.755 1.00 36.50 178 ALA A O 1
ATOM 1372 N N . ALA A 1 179 ? 2.877 33.251 -16.975 1.00 44.34 179 ALA A N 1
ATOM 1373 C CA . ALA A 1 179 ? 2.445 34.045 -18.104 1.00 44.34 179 ALA A CA 1
ATOM 1374 C C . ALA A 1 179 ? 3.474 33.851 -19.235 1.00 44.34 179 ALA A C 1
ATOM 1376 O O . ALA A 1 179 ? 4.658 33.687 -18.949 1.00 44.34 179 ALA A O 1
ATOM 1377 N N . LEU A 1 180 ? 2.974 33.930 -20.469 1.00 39.25 180 LEU A N 1
ATOM 1378 C CA . LEU A 1 180 ? 3.639 33.819 -21.773 1.00 39.25 180 LEU A CA 1
ATOM 1379 C C . LEU A 1 180 ? 3.816 32.412 -22.387 1.00 39.25 180 LEU A C 1
ATOM 1381 O O . LEU A 1 180 ? 4.514 31.551 -21.870 1.00 39.25 180 LEU A O 1
ATOM 1385 N N . GLU A 1 181 ? 3.173 32.304 -23.555 1.00 34.91 181 GLU A N 1
ATOM 1386 C CA . GLU A 1 181 ? 3.457 31.471 -24.730 1.00 34.91 181 GLU A CA 1
ATOM 1387 C C . GLU A 1 181 ? 3.072 29.982 -24.726 1.00 34.91 181 GLU A C 1
ATOM 1389 O O . GLU A 1 181 ? 3.561 29.126 -23.997 1.00 34.91 181 GLU A O 1
ATOM 1394 N N . GLU A 1 182 ? 2.130 29.699 -25.622 1.00 40.69 182 GLU A N 1
ATOM 1395 C CA . GLU A 1 182 ? 1.712 28.394 -26.106 1.00 40.69 182 GLU A CA 1
ATOM 1396 C C . GLU A 1 182 ? 2.886 27.782 -26.891 1.00 40.69 182 GLU A C 1
ATOM 1398 O O . GLU A 1 182 ? 3.018 27.982 -28.095 1.00 40.69 182 GLU A O 1
ATOM 1403 N N . LEU A 1 183 ? 3.802 27.102 -26.193 1.00 40.28 183 LEU A N 1
ATOM 1404 C CA . LEU A 1 183 ? 4.882 26.359 -26.839 1.00 40.28 183 LEU A CA 1
ATOM 1405 C C . LEU A 1 183 ? 4.276 25.113 -27.497 1.00 40.28 183 LEU A C 1
ATOM 1407 O O . LEU A 1 183 ? 3.908 24.150 -26.823 1.00 40.28 183 LEU A O 1
ATOM 1411 N N . ILE A 1 184 ? 4.136 25.169 -28.815 1.00 41.59 184 ILE A N 1
ATOM 1412 C CA . ILE A 1 184 ? 3.826 24.021 -29.662 1.00 41.59 184 ILE A CA 1
ATOM 1413 C C . ILE A 1 184 ? 4.929 22.974 -29.418 1.00 41.59 184 ILE A C 1
ATOM 1415 O O . ILE A 1 184 ? 6.106 23.265 -29.626 1.00 41.59 184 ILE A O 1
ATOM 1419 N N . ASP A 1 185 ? 4.576 21.782 -28.922 1.00 49.75 185 ASP A N 1
ATOM 1420 C CA . ASP A 1 185 ? 5.520 20.658 -28.821 1.00 49.75 185 ASP A CA 1
ATOM 1421 C C . ASP A 1 185 ? 5.827 20.177 -30.246 1.00 49.75 185 ASP A C 1
ATOM 1423 O O . ASP A 1 185 ? 5.056 19.430 -30.844 1.00 49.75 185 ASP A O 1
ATOM 1427 N N . ASN A 1 186 ? 6.924 20.682 -30.814 1.00 65.62 186 ASN A N 1
ATOM 1428 C CA . ASN A 1 186 ? 7.338 20.434 -32.197 1.00 65.62 186 ASN A CA 1
ATOM 1429 C C . ASN A 1 186 ? 8.059 19.086 -32.381 1.00 65.62 186 ASN A C 1
ATOM 1431 O O . ASN A 1 186 ? 8.643 18.836 -33.437 1.00 65.62 186 ASN A O 1
ATOM 1435 N N . ARG A 1 187 ? 8.080 18.220 -31.360 1.00 79.31 187 ARG A N 1
ATOM 1436 C CA . ARG A 1 187 ? 8.789 16.940 -31.429 1.00 79.31 187 ARG A CA 1
ATOM 1437 C C . ARG A 1 187 ? 8.094 15.977 -32.380 1.00 79.31 187 ARG A C 1
ATOM 1439 O O . ARG A 1 187 ? 6.900 15.712 -32.266 1.00 79.31 187 ARG A O 1
ATOM 1446 N N . LEU A 1 188 ? 8.876 15.412 -33.289 1.00 84.88 188 LEU A N 1
ATOM 1447 C CA . LEU A 1 188 ? 8.407 14.523 -34.338 1.00 84.88 188 LEU A CA 1
ATOM 1448 C C . LEU A 1 188 ? 8.516 13.071 -33.880 1.00 84.88 188 LEU A C 1
ATOM 1450 O O . LEU A 1 188 ? 9.580 12.620 -33.449 1.00 84.88 188 LEU A O 1
ATOM 1454 N N . GLU A 1 189 ? 7.424 12.322 -33.998 1.00 88.31 189 GLU A N 1
ATOM 1455 C CA . GLU A 1 189 ? 7.494 10.866 -33.919 1.00 88.31 189 GLU A CA 1
ATOM 1456 C C . GLU A 1 189 ? 8.128 10.323 -35.201 1.00 88.31 189 GLU A C 1
ATOM 1458 O O . GLU A 1 189 ? 7.746 10.694 -36.316 1.00 88.31 189 GLU A O 1
ATOM 1463 N N . VAL A 1 190 ? 9.122 9.457 -35.027 1.00 90.56 190 VAL A N 1
ATOM 1464 C CA . VAL A 1 190 ? 9.896 8.871 -36.115 1.00 90.56 190 VAL A CA 1
ATOM 1465 C C . VAL A 1 190 ? 9.973 7.360 -35.960 1.00 90.56 190 VAL A C 1
ATOM 1467 O O . VAL A 1 190 ? 9.961 6.828 -34.855 1.00 90.56 190 VAL A O 1
ATOM 1470 N N . VAL A 1 191 ? 10.045 6.648 -37.071 1.00 90.00 191 VAL A N 1
ATOM 1471 C CA . VAL A 1 191 ? 10.024 5.197 -37.160 1.00 90.00 191 VAL A CA 1
ATOM 1472 C C . VAL A 1 191 ? 11.142 4.704 -38.066 1.00 90.00 191 VAL A C 1
ATOM 1474 O O . VAL A 1 191 ? 11.544 5.390 -39.006 1.00 90.00 191 VAL A O 1
ATOM 1477 N N . ALA A 1 192 ? 11.630 3.502 -37.788 1.00 88.25 192 ALA A N 1
ATOM 1478 C CA . ALA A 1 192 ? 12.570 2.791 -38.644 1.00 88.25 192 ALA A CA 1
ATOM 1479 C C . ALA A 1 192 ? 12.267 1.292 -38.583 1.00 88.25 192 ALA A C 1
ATOM 1481 O O . ALA A 1 192 ? 12.045 0.753 -37.500 1.00 88.25 192 ALA A O 1
ATOM 1482 N N . ASP A 1 193 ? 12.252 0.622 -39.732 1.00 84.06 193 ASP A N 1
ATOM 1483 C CA . ASP A 1 193 ? 12.148 -0.834 -39.802 1.00 84.06 193 ASP A CA 1
ATOM 1484 C C . ASP A 1 193 ? 13.556 -1.390 -40.090 1.00 84.06 193 ASP A C 1
ATOM 1486 O O . ASP A 1 193 ? 14.116 -1.123 -41.153 1.00 84.06 193 ASP A O 1
ATOM 1490 N N . PHE A 1 194 ? 14.147 -2.121 -39.141 1.00 77.75 194 PHE A N 1
ATOM 1491 C CA . PHE A 1 194 ? 15.523 -2.628 -39.227 1.00 77.75 194 PHE A CA 1
ATOM 1492 C C . PHE A 1 194 ? 15.620 -4.058 -38.684 1.00 77.75 194 PHE A C 1
ATOM 1494 O O . PHE A 1 194 ? 15.188 -4.318 -37.564 1.00 77.75 194 PHE A O 1
ATOM 1501 N N . GLU A 1 195 ? 16.137 -4.987 -39.497 1.00 73.69 195 GLU A N 1
ATOM 1502 C CA . GLU A 1 195 ? 16.329 -6.414 -39.165 1.00 73.69 195 GLU A CA 1
ATOM 1503 C C . GLU A 1 195 ? 15.154 -7.072 -38.409 1.00 73.69 195 GLU A C 1
ATOM 1505 O O . GLU A 1 195 ? 15.318 -7.810 -37.441 1.00 73.69 195 GLU A O 1
ATOM 1510 N N . GLY A 1 196 ? 13.923 -6.794 -38.854 1.00 70.38 196 GLY A N 1
ATOM 1511 C CA . GLY A 1 196 ? 12.699 -7.358 -38.271 1.00 70.38 196 GLY A CA 1
ATOM 1512 C C . GLY A 1 196 ? 12.129 -6.589 -37.072 1.00 70.38 196 GLY A C 1
ATOM 1513 O O . GLY A 1 196 ? 11.042 -6.926 -36.601 1.00 70.38 196 GLY A O 1
ATOM 1514 N N . TYR A 1 197 ? 12.795 -5.527 -36.613 1.00 73.25 197 TYR A N 1
ATOM 1515 C CA . TYR A 1 197 ? 12.289 -4.615 -35.589 1.00 73.25 197 TYR A CA 1
ATOM 1516 C C . TYR A 1 197 ? 11.645 -3.378 -36.209 1.00 73.25 197 TYR A C 1
ATOM 1518 O O . TYR A 1 197 ? 12.233 -2.734 -37.072 1.00 73.25 197 TYR A O 1
ATOM 1526 N N . ARG A 1 198 ? 10.474 -2.991 -35.689 1.00 85.31 198 ARG A N 1
ATOM 1527 C CA . ARG A 1 198 ? 9.904 -1.655 -35.902 1.00 85.31 198 ARG A CA 1
ATOM 1528 C C . ARG A 1 198 ? 10.237 -0.759 -34.717 1.00 85.31 198 ARG A C 1
ATOM 1530 O O . ARG A 1 198 ? 9.663 -0.896 -33.633 1.00 85.31 198 ARG A O 1
ATOM 1537 N N . LEU A 1 199 ? 11.184 0.137 -34.937 1.00 87.69 199 LEU A N 1
ATOM 1538 C CA . LEU A 1 199 ? 11.676 1.112 -33.978 1.00 87.69 199 LEU A CA 1
ATOM 1539 C C . LEU A 1 199 ? 10.774 2.344 -33.999 1.00 87.69 199 LEU A C 1
ATOM 1541 O O . LEU A 1 199 ? 10.355 2.784 -35.068 1.00 87.69 199 LEU A O 1
ATOM 1545 N N . VAL A 1 200 ? 10.500 2.908 -32.824 1.00 90.44 200 VAL A N 1
ATOM 1546 C CA . VAL A 1 200 ? 9.804 4.193 -32.683 1.00 90.44 200 VAL A CA 1
ATOM 1547 C C . VAL A 1 200 ? 10.675 5.106 -31.839 1.00 90.44 200 VAL A C 1
ATOM 1549 O O . VAL A 1 200 ? 11.060 4.742 -30.726 1.00 90.44 200 VAL A O 1
ATOM 1552 N N . GLY A 1 201 ? 10.979 6.283 -32.363 1.00 89.25 201 GLY A N 1
ATOM 1553 C CA . GLY A 1 201 ? 11.735 7.336 -31.716 1.00 89.25 201 GLY A CA 1
ATOM 1554 C C . GLY A 1 201 ? 10.936 8.632 -31.635 1.00 89.25 201 GLY A C 1
ATOM 1555 O O . GLY A 1 201 ? 9.971 8.843 -32.364 1.00 89.25 201 GLY A O 1
ATOM 1556 N N . ARG A 1 202 ? 11.354 9.519 -30.740 1.00 92.12 202 ARG A N 1
ATOM 1557 C CA . ARG A 1 202 ? 10.869 10.893 -30.656 1.00 92.12 202 ARG A CA 1
ATOM 1558 C C . ARG A 1 202 ? 12.045 11.824 -30.889 1.00 92.12 202 ARG A C 1
ATOM 1560 O O . ARG A 1 202 ? 12.962 11.861 -30.069 1.00 92.12 202 ARG A O 1
ATOM 1567 N N . PHE A 1 203 ? 12.007 12.533 -32.008 1.00 90.25 203 PHE A N 1
ATOM 1568 C CA . PHE A 1 203 ? 13.015 13.494 -32.424 1.00 90.25 203 PHE A CA 1
ATOM 1569 C C . PHE A 1 203 ? 12.599 14.910 -32.027 1.00 90.25 203 PHE A C 1
ATOM 1571 O O . PHE A 1 203 ? 11.466 15.325 -32.255 1.00 90.25 203 PHE A O 1
ATOM 1578 N N . ASP A 1 204 ? 13.520 15.654 -31.434 1.00 87.56 204 ASP A N 1
ATOM 1579 C CA . ASP A 1 204 ? 13.341 17.054 -31.078 1.00 87.56 204 ASP A CA 1
ATOM 1580 C C . ASP A 1 204 ? 14.090 17.927 -32.099 1.00 87.56 204 ASP A C 1
ATOM 1582 O O . ASP A 1 204 ? 15.319 17.894 -32.116 1.00 87.56 204 ASP A O 1
ATOM 1586 N N . PRO A 1 205 ? 13.393 18.677 -32.976 1.00 82.25 205 PRO A N 1
ATOM 1587 C CA . PRO A 1 205 ? 14.049 19.441 -34.037 1.00 82.25 205 PRO A CA 1
ATOM 1588 C C . PRO A 1 205 ? 14.880 20.619 -33.517 1.00 82.25 205 PRO A C 1
ATOM 1590 O O . PRO A 1 205 ? 15.820 21.030 -34.196 1.00 82.25 205 PRO A O 1
ATOM 1593 N N . ASP A 1 206 ? 14.572 21.131 -32.322 1.00 80.06 206 ASP A N 1
ATOM 1594 C CA . ASP A 1 206 ? 15.259 22.281 -31.729 1.00 80.06 206 ASP A CA 1
ATOM 1595 C C . ASP A 1 206 ? 16.599 21.863 -31.113 1.00 80.06 206 ASP A C 1
ATOM 1597 O O . ASP A 1 206 ? 17.609 22.554 -31.242 1.00 80.06 206 ASP A O 1
ATOM 1601 N N . THR A 1 207 ? 16.622 20.706 -30.448 1.00 82.81 207 THR A N 1
ATOM 1602 C CA . THR A 1 207 ? 17.821 20.173 -29.775 1.00 82.81 207 THR A CA 1
ATOM 1603 C C . THR A 1 207 ? 18.546 19.094 -30.573 1.00 82.81 207 THR A C 1
ATOM 1605 O O . THR A 1 207 ? 19.618 18.657 -30.165 1.00 82.81 207 THR A O 1
ATOM 1608 N N . GLN A 1 208 ? 17.949 18.641 -31.676 1.00 84.38 208 GLN A N 1
ATOM 1609 C CA . GLN A 1 208 ? 18.340 17.482 -32.485 1.00 84.38 208 GLN A CA 1
ATOM 1610 C C . GLN A 1 208 ? 18.359 16.142 -31.736 1.00 84.38 208 GLN A C 1
ATOM 1612 O O . GLN A 1 208 ? 18.722 15.119 -32.310 1.00 84.38 208 GLN A O 1
ATOM 1617 N N . THR A 1 209 ? 17.922 16.101 -30.478 1.00 88.88 209 THR A N 1
ATOM 1618 C CA . THR A 1 209 ? 17.984 14.876 -29.680 1.00 88.88 209 THR A CA 1
ATOM 1619 C C . THR A 1 209 ? 16.946 13.852 -30.129 1.00 88.88 209 THR A C 1
ATOM 1621 O O . THR A 1 209 ? 15.832 14.199 -30.526 1.00 88.88 209 THR A O 1
ATOM 1624 N N . LEU A 1 210 ? 17.302 12.568 -30.045 1.00 90.12 210 LEU A N 1
ATOM 1625 C CA . LEU A 1 210 ? 16.398 11.464 -30.370 1.00 90.12 210 LEU A CA 1
ATOM 1626 C C . LEU A 1 210 ? 16.272 10.503 -29.186 1.00 90.12 210 LEU A C 1
ATOM 1628 O O . LEU A 1 210 ? 17.260 9.956 -28.694 1.00 90.12 210 LEU A O 1
ATOM 1632 N N . GLU A 1 211 ? 15.042 10.298 -28.717 1.00 91.69 211 GLU A N 1
ATOM 1633 C CA . GLU A 1 211 ? 14.696 9.339 -27.663 1.00 91.69 211 GLU A CA 1
ATOM 1634 C C . GLU A 1 211 ? 14.060 8.086 -28.266 1.00 91.69 211 GLU A C 1
ATOM 1636 O O . GLU A 1 211 ? 13.092 8.196 -29.011 1.00 91.69 211 GLU A O 1
ATOM 1641 N N . ILE A 1 212 ? 14.548 6.894 -27.920 1.00 89.12 212 ILE A N 1
ATOM 1642 C CA . ILE A 1 212 ? 13.923 5.640 -28.359 1.00 89.12 212 ILE A CA 1
ATOM 1643 C C . ILE A 1 212 ? 12.682 5.378 -27.506 1.00 89.12 212 ILE A C 1
ATOM 1645 O O . ILE A 1 212 ? 12.777 5.079 -26.317 1.00 89.12 212 ILE A O 1
ATOM 1649 N N . MET A 1 213 ? 11.506 5.450 -28.115 1.00 88.00 213 MET A N 1
ATOM 1650 C CA . MET A 1 213 ? 10.220 5.226 -27.455 1.00 88.00 213 MET A CA 1
ATOM 1651 C C . MET A 1 213 ? 9.803 3.751 -27.479 1.00 88.00 213 MET A C 1
ATOM 1653 O O . MET A 1 213 ? 9.119 3.296 -26.559 1.00 88.00 213 MET A O 1
ATOM 1657 N N . ARG A 1 214 ? 10.213 2.993 -28.505 1.00 82.44 214 ARG A N 1
ATOM 1658 C CA . ARG A 1 214 ? 9.925 1.559 -28.656 1.00 82.44 214 ARG A CA 1
ATOM 1659 C C . ARG A 1 214 ? 11.014 0.858 -29.468 1.00 82.44 214 ARG A C 1
ATOM 1661 O O . ARG A 1 214 ? 11.409 1.356 -30.517 1.00 82.44 214 ARG A O 1
ATOM 1668 N N . GLY A 1 215 ? 11.424 -0.322 -29.009 1.00 79.56 215 GLY A N 1
ATOM 1669 C CA . GLY A 1 215 ? 12.448 -1.155 -29.645 1.00 79.56 215 GLY A CA 1
ATOM 1670 C C . GLY A 1 215 ? 13.648 -1.395 -28.724 1.00 79.56 215 GLY A C 1
ATOM 1671 O O . GLY A 1 215 ? 13.631 -0.968 -27.564 1.00 79.56 215 GLY A O 1
ATOM 1672 N N . PRO A 1 216 ? 14.689 -2.085 -29.208 1.00 73.38 216 PRO A N 1
ATOM 1673 C CA . PRO A 1 216 ? 15.955 -2.188 -28.497 1.00 73.38 216 PRO A CA 1
ATOM 1674 C C . PRO A 1 216 ? 16.462 -0.797 -28.098 1.00 73.38 216 PRO A C 1
ATOM 1676 O O . PRO A 1 216 ? 16.315 0.161 -28.851 1.00 73.38 216 PRO A O 1
ATOM 1679 N N . MET A 1 217 ? 17.027 -0.676 -26.893 1.00 79.44 217 MET A N 1
ATOM 1680 C CA . MET A 1 217 ? 17.482 0.600 -26.311 1.00 79.44 217 MET A CA 1
ATOM 1681 C C . MET A 1 217 ? 16.366 1.596 -25.921 1.00 79.44 217 MET A C 1
ATOM 1683 O O . MET A 1 217 ? 16.647 2.780 -25.728 1.00 79.44 217 MET A O 1
ATOM 1687 N N . GLN A 1 218 ? 15.122 1.132 -25.741 1.00 87.31 218 GLN A N 1
ATOM 1688 C CA . GLN A 1 218 ? 14.000 1.954 -25.267 1.00 87.31 218 GLN A CA 1
ATOM 1689 C C . GLN A 1 218 ? 14.335 2.777 -24.007 1.00 87.31 218 GLN A C 1
ATOM 1691 O O . GLN A 1 218 ? 14.932 2.287 -23.050 1.00 87.31 218 GLN A O 1
ATOM 1696 N N . GLY A 1 219 ? 13.905 4.040 -24.009 1.00 74.62 219 GLY A N 1
ATOM 1697 C CA . GLY A 1 219 ? 14.129 5.030 -22.956 1.00 74.62 219 GLY A CA 1
ATOM 1698 C C . GLY A 1 219 ? 15.486 5.731 -23.037 1.00 74.62 219 GLY A C 1
ATOM 1699 O O . GLY A 1 219 ? 15.716 6.695 -22.305 1.00 74.62 219 GLY A O 1
ATOM 1700 N N . ARG A 1 220 ? 16.395 5.290 -23.918 1.00 79.19 220 ARG A N 1
ATOM 1701 C CA . ARG A 1 220 ? 17.670 5.979 -24.133 1.00 79.19 220 ARG A CA 1
ATOM 1702 C C . ARG A 1 220 ? 17.482 7.204 -25.014 1.00 79.19 220 ARG A C 1
ATOM 1704 O O . ARG A 1 220 ? 16.726 7.188 -25.983 1.00 79.19 220 ARG A O 1
ATOM 1711 N N . ARG A 1 221 ? 18.227 8.251 -24.666 1.00 90.00 221 ARG A N 1
ATOM 1712 C CA . ARG A 1 221 ? 18.345 9.487 -25.432 1.00 90.00 221 ARG A CA 1
ATOM 1713 C C . ARG A 1 221 ? 19.713 9.564 -26.069 1.00 90.00 221 ARG A C 1
ATOM 1715 O O . ARG A 1 221 ? 20.714 9.227 -25.434 1.00 90.00 221 ARG A O 1
ATOM 1722 N N . PHE A 1 222 ? 19.728 10.038 -27.298 1.00 89.69 222 PHE A N 1
ATOM 1723 C CA . PHE A 1 222 ? 20.923 10.245 -28.086 1.00 89.69 222 PHE A CA 1
ATOM 1724 C C . PHE A 1 222 ? 21.016 11.714 -28.493 1.00 89.69 222 PHE A C 1
ATOM 1726 O O . PHE A 1 222 ? 19.982 12.373 -28.643 1.00 89.69 222 PHE A O 1
ATOM 1733 N N . PRO A 1 223 ? 22.246 12.232 -28.631 1.00 87.44 223 PRO A N 1
ATOM 1734 C CA . PRO A 1 223 ? 22.476 13.631 -28.971 1.00 87.44 223 PRO A CA 1
ATOM 1735 C C . PRO A 1 223 ? 21.960 13.994 -30.368 1.00 87.44 223 PRO A C 1
ATOM 1737 O O . PRO A 1 223 ? 21.594 15.141 -30.582 1.00 87.44 223 PRO A O 1
ATOM 1740 N N . ASP A 1 224 ? 21.895 13.023 -31.282 1.00 89.06 224 ASP A N 1
ATOM 1741 C CA . ASP A 1 224 ? 21.445 13.208 -32.659 1.00 89.06 224 ASP A CA 1
ATOM 1742 C C . ASP A 1 224 ? 20.895 11.891 -33.260 1.00 89.06 224 ASP A C 1
ATOM 1744 O O . ASP A 1 224 ? 21.153 10.803 -32.717 1.00 89.06 224 ASP A O 1
ATOM 1748 N N . PRO A 1 225 ? 20.144 11.951 -34.381 1.00 90.94 225 PRO A N 1
ATOM 1749 C CA . PRO A 1 225 ? 19.559 10.768 -35.011 1.00 90.94 225 PRO A CA 1
ATOM 1750 C C . PRO A 1 225 ? 20.584 9.752 -35.526 1.00 90.94 225 PRO A C 1
ATOM 1752 O O . PRO A 1 225 ? 20.295 8.554 -35.531 1.00 90.94 225 PRO A O 1
ATOM 1755 N N . THR A 1 226 ? 21.769 10.198 -35.954 1.00 91.31 226 THR A N 1
ATOM 1756 C CA . THR A 1 226 ? 22.831 9.342 -36.512 1.00 91.31 226 THR A CA 1
ATOM 1757 C C . THR A 1 226 ? 23.478 8.512 -35.416 1.00 91.31 226 THR A C 1
ATOM 1759 O O . THR A 1 226 ? 23.628 7.296 -35.564 1.00 91.31 226 THR A O 1
ATOM 1762 N N . THR A 1 227 ? 23.764 9.132 -34.271 1.00 90.50 227 THR A N 1
ATOM 1763 C CA . THR A 1 227 ? 24.221 8.429 -33.071 1.00 90.50 227 THR A CA 1
ATOM 1764 C C . THR A 1 227 ? 23.175 7.412 -32.611 1.00 90.50 227 THR A C 1
ATOM 1766 O O . THR A 1 227 ? 23.531 6.289 -32.253 1.00 90.50 227 THR A O 1
ATOM 1769 N N . ALA A 1 228 ? 21.884 7.759 -32.666 1.00 91.06 228 ALA A N 1
ATOM 1770 C CA . ALA A 1 228 ? 20.810 6.826 -32.331 1.00 91.06 228 ALA A CA 1
ATOM 1771 C C . ALA A 1 228 ? 20.730 5.634 -33.301 1.00 91.06 228 ALA A C 1
ATOM 1773 O O . ALA A 1 228 ? 20.655 4.493 -32.853 1.00 91.06 228 ALA A O 1
ATOM 1774 N N . ALA A 1 229 ? 20.770 5.885 -34.614 1.00 90.44 229 ALA A N 1
ATOM 1775 C CA . ALA A 1 229 ? 20.692 4.849 -35.646 1.00 90.44 229 ALA A CA 1
ATOM 1776 C C . ALA A 1 229 ? 21.875 3.877 -35.561 1.00 90.44 229 ALA A C 1
ATOM 1778 O O . ALA A 1 229 ? 21.683 2.670 -35.463 1.00 90.44 229 ALA A O 1
ATOM 1779 N N . THR A 1 230 ? 23.095 4.414 -35.500 1.00 87.12 230 THR A N 1
ATOM 1780 C CA . THR A 1 230 ? 24.344 3.650 -35.349 1.00 87.12 230 THR A CA 1
ATOM 1781 C C . THR A 1 230 ? 24.312 2.778 -34.093 1.00 87.12 230 THR A C 1
ATOM 1783 O O . THR A 1 230 ? 24.638 1.592 -34.151 1.00 87.12 230 THR A O 1
ATOM 1786 N N . ALA A 1 231 ? 23.883 3.341 -32.958 1.00 84.12 231 ALA A N 1
ATOM 1787 C CA . ALA A 1 231 ? 23.843 2.616 -31.694 1.00 84.12 231 ALA A CA 1
ATOM 1788 C C . ALA A 1 231 ? 22.794 1.496 -31.688 1.00 84.12 231 ALA A C 1
ATOM 1790 O O . ALA A 1 231 ? 23.083 0.404 -31.202 1.00 84.12 231 ALA A O 1
ATOM 1791 N N . VAL A 1 232 ? 21.597 1.750 -32.228 1.00 86.06 232 VAL A N 1
ATOM 1792 C CA . VAL A 1 232 ? 20.525 0.747 -32.283 1.00 86.06 232 VAL A CA 1
ATOM 1793 C C . VAL A 1 232 ? 20.848 -0.353 -33.292 1.00 86.06 232 VAL A C 1
ATOM 1795 O O . VAL A 1 232 ? 20.669 -1.521 -32.966 1.00 86.06 232 VAL A O 1
ATOM 1798 N N . ALA A 1 233 ? 21.381 -0.010 -34.466 1.00 78.44 233 ALA A N 1
ATOM 1799 C CA . ALA A 1 233 ? 21.766 -0.983 -35.485 1.00 78.44 233 ALA A CA 1
ATOM 1800 C C . ALA A 1 233 ? 22.897 -1.902 -34.997 1.00 78.44 233 ALA A C 1
ATOM 1802 O O . ALA A 1 233 ? 22.728 -3.118 -34.996 1.00 78.44 233 ALA A O 1
ATOM 1803 N N . SER A 1 234 ? 23.969 -1.329 -34.431 1.00 73.88 234 SER A N 1
ATOM 1804 C CA . SER A 1 234 ? 25.078 -2.115 -33.860 1.00 73.88 234 SER A CA 1
ATOM 1805 C C . SER A 1 234 ? 24.625 -3.027 -32.713 1.00 73.88 234 SER A C 1
ATOM 1807 O O . SER A 1 234 ? 25.165 -4.107 -32.488 1.00 73.88 234 SER A O 1
ATOM 1809 N N . HIS A 1 235 ? 23.622 -2.590 -31.945 1.00 73.31 235 HIS A N 1
ATOM 1810 C CA . HIS A 1 235 ? 23.062 -3.393 -30.864 1.00 73.31 235 HIS A CA 1
ATOM 1811 C C . HIS A 1 235 ? 22.212 -4.565 -31.372 1.00 73.31 235 HIS A C 1
ATOM 1813 O O . HIS A 1 235 ? 22.166 -5.599 -30.710 1.00 73.31 235 HIS A O 1
ATOM 1819 N N . ILE A 1 236 ? 21.527 -4.401 -32.507 1.00 73.50 236 ILE A N 1
ATOM 1820 C CA . ILE A 1 236 ? 20.672 -5.436 -33.099 1.00 73.50 236 ILE A CA 1
ATOM 1821 C C . ILE A 1 236 ? 21.512 -6.489 -33.824 1.00 73.50 236 ILE A C 1
ATOM 1823 O O . ILE A 1 236 ? 21.294 -7.677 -33.594 1.00 73.50 236 ILE A O 1
ATOM 1827 N N . SER A 1 237 ? 22.488 -6.075 -34.634 1.00 69.62 237 SER A N 1
ATOM 1828 C CA . SER A 1 237 ? 23.313 -7.013 -35.404 1.00 69.62 237 SER A CA 1
ATOM 1829 C C . SER A 1 237 ? 24.424 -7.667 -34.584 1.00 69.62 237 SER A C 1
ATOM 1831 O O . SER A 1 237 ? 24.868 -8.769 -34.904 1.00 69.62 237 SER A O 1
ATOM 1833 N N . GLY A 1 238 ? 24.861 -7.019 -33.499 1.00 67.25 238 GLY A N 1
ATOM 1834 C CA . GLY A 1 238 ? 25.970 -7.484 -32.664 1.00 67.25 238 GLY A CA 1
ATOM 1835 C C . GLY A 1 238 ? 27.359 -7.109 -33.195 1.00 67.25 238 GLY A C 1
ATOM 1836 O O . GLY A 1 238 ? 28.346 -7.412 -32.524 1.00 67.25 238 GLY A O 1
ATOM 1837 N N . ASP A 1 239 ? 27.431 -6.414 -34.333 1.00 65.88 239 ASP A N 1
ATOM 1838 C CA . ASP A 1 239 ? 28.652 -5.876 -34.939 1.00 65.88 239 ASP A CA 1
ATOM 1839 C C . ASP A 1 239 ? 28.668 -4.337 -34.896 1.00 65.88 239 ASP A C 1
ATOM 1841 O O . ASP A 1 239 ? 27.676 -3.686 -34.578 1.00 65.88 239 ASP A O 1
ATOM 1845 N N . ILE A 1 240 ? 29.819 -3.718 -35.186 1.00 74.69 240 ILE A N 1
ATOM 1846 C CA . ILE A 1 240 ? 29.913 -2.252 -35.275 1.00 74.69 240 ILE A CA 1
ATOM 1847 C C . ILE A 1 240 ? 29.362 -1.805 -36.628 1.00 74.69 240 ILE A C 1
ATOM 1849 O O . ILE A 1 240 ? 29.994 -2.014 -37.664 1.00 74.69 240 ILE A O 1
ATOM 1853 N N . GLU A 1 241 ? 28.220 -1.127 -36.602 1.00 72.25 241 GLU A N 1
ATOM 1854 C CA . GLU A 1 241 ? 27.580 -0.550 -37.781 1.00 72.25 241 GLU A CA 1
ATOM 1855 C C . GLU A 1 241 ? 27.645 0.974 -37.774 1.00 72.25 241 GLU A C 1
ATOM 1857 O O . GLU A 1 241 ? 27.837 1.608 -36.740 1.00 72.25 241 GLU A O 1
ATOM 1862 N N . THR A 1 242 ? 27.494 1.591 -38.944 1.00 86.00 242 THR A N 1
ATOM 1863 C CA . THR A 1 242 ? 27.397 3.047 -39.091 1.00 86.00 242 THR A CA 1
ATOM 1864 C C . THR A 1 242 ? 26.267 3.365 -40.054 1.00 86.00 242 THR A C 1
ATOM 1866 O O . THR A 1 242 ? 26.311 2.959 -41.212 1.00 86.00 242 THR A O 1
ATOM 1869 N N . HIS A 1 243 ? 25.266 4.100 -39.569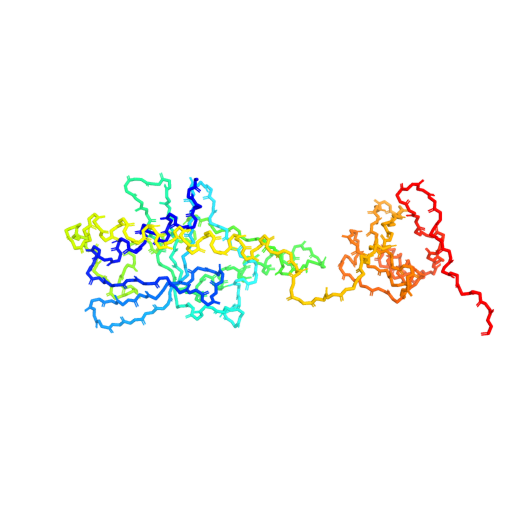 1.00 81.00 243 HIS A N 1
ATOM 1870 C CA . HIS A 1 243 ? 24.073 4.463 -40.336 1.00 81.00 243 HIS A CA 1
ATOM 1871 C C . HIS A 1 243 ? 23.825 5.959 -40.270 1.00 81.00 243 HIS A C 1
ATOM 1873 O O . HIS A 1 243 ? 23.946 6.558 -39.202 1.00 81.00 243 HIS A O 1
ATOM 1879 N N . ASP A 1 244 ? 23.421 6.543 -41.397 1.00 87.69 244 ASP A N 1
ATOM 1880 C CA . ASP A 1 244 ? 22.934 7.919 -41.436 1.00 87.69 244 ASP A CA 1
ATOM 1881 C C . ASP A 1 244 ? 21.541 7.993 -40.797 1.00 87.69 244 ASP A C 1
ATOM 1883 O O . ASP A 1 244 ? 20.560 7.466 -41.326 1.00 87.69 244 ASP A O 1
ATOM 1887 N N . GLY A 1 245 ? 21.442 8.670 -39.653 1.00 83.25 245 GLY A N 1
ATOM 1888 C CA . GLY A 1 245 ? 20.198 8.800 -38.905 1.00 83.25 245 GLY A CA 1
ATOM 1889 C C . GLY A 1 245 ? 19.098 9.544 -39.652 1.00 83.25 245 GLY A C 1
ATOM 1890 O O . GLY A 1 245 ? 17.921 9.296 -39.401 1.00 83.25 245 GLY A O 1
ATOM 1891 N N . TRP A 1 246 ? 19.454 10.420 -40.588 1.00 85.81 246 TRP A N 1
ATOM 1892 C CA . TRP A 1 246 ? 18.484 11.202 -41.355 1.00 85.81 246 TRP A CA 1
ATOM 1893 C C . TRP A 1 246 ? 17.817 10.385 -42.470 1.00 85.81 246 TRP A C 1
ATOM 1895 O O . TRP A 1 246 ? 16.740 10.750 -42.944 1.00 85.81 246 TRP A O 1
ATOM 1905 N N . GLU A 1 247 ? 18.431 9.267 -42.872 1.00 85.81 247 GLU A N 1
ATOM 1906 C CA . GLU A 1 247 ? 17.837 8.292 -43.795 1.00 85.81 247 GLU A CA 1
ATOM 1907 C C . GLU A 1 247 ? 17.233 7.083 -43.071 1.00 85.81 247 GLU A C 1
ATOM 1909 O O . GLU A 1 247 ? 16.234 6.519 -43.533 1.00 85.81 247 GLU A O 1
ATOM 1914 N N . PHE A 1 248 ? 17.828 6.701 -41.937 1.00 87.38 248 PHE A N 1
ATOM 1915 C CA . PHE A 1 248 ? 17.402 5.574 -41.114 1.00 87.38 248 PHE A CA 1
ATOM 1916 C C . PHE A 1 248 ? 16.028 5.819 -40.482 1.00 87.38 248 PHE A C 1
ATOM 1918 O O . PHE A 1 248 ? 15.148 4.962 -40.553 1.00 87.38 248 PHE A O 1
ATOM 1925 N N . TRP A 1 249 ? 15.826 7.002 -39.897 1.00 89.31 249 TRP A N 1
ATOM 1926 C CA . TRP A 1 249 ? 14.576 7.383 -39.247 1.00 89.31 249 TRP A CA 1
ATOM 1927 C C . TRP A 1 249 ? 13.669 8.169 -40.205 1.00 89.31 249 TRP A C 1
ATOM 1929 O O . TRP A 1 249 ? 14.114 9.072 -40.912 1.00 89.31 249 TRP A O 1
ATOM 1939 N N . ARG A 1 250 ? 12.369 7.862 -40.206 1.00 87.06 250 ARG A N 1
ATOM 1940 C CA . ARG A 1 250 ? 11.343 8.548 -41.014 1.00 87.06 250 ARG A CA 1
ATOM 1941 C C . ARG A 1 250 ? 10.178 8.978 -40.146 1.00 87.06 250 ARG A C 1
ATOM 1943 O O . ARG A 1 250 ? 9.910 8.329 -39.152 1.00 87.06 250 ARG A O 1
ATOM 1950 N N . THR A 1 251 ? 9.449 10.023 -40.502 1.00 83.81 251 THR A N 1
ATOM 1951 C CA . THR A 1 251 ? 8.207 10.377 -39.803 1.00 83.81 251 THR A CA 1
ATOM 1952 C C . THR A 1 251 ? 7.149 9.281 -39.980 1.00 83.81 251 THR A C 1
ATOM 1954 O O . THR A 1 251 ? 7.263 8.427 -40.862 1.00 83.81 251 THR A O 1
ATOM 1957 N N . GLU A 1 252 ? 6.086 9.296 -39.171 1.00 66.19 252 GLU A N 1
ATOM 1958 C CA . GLU A 1 252 ? 4.959 8.352 -39.316 1.00 66.19 252 GLU A CA 1
ATOM 1959 C C . GLU A 1 252 ? 4.329 8.389 -40.726 1.00 66.19 252 GLU A C 1
ATOM 1961 O O . GLU A 1 252 ? 3.857 7.375 -41.237 1.00 66.19 252 GLU A O 1
ATOM 1966 N N . GLN A 1 253 ? 4.406 9.540 -41.399 1.00 68.75 253 GLN A N 1
ATOM 1967 C CA . GLN A 1 253 ? 3.943 9.741 -42.775 1.00 68.75 253 GLN A CA 1
ATOM 1968 C C . GLN A 1 253 ? 4.912 9.171 -43.832 1.00 68.75 253 GLN A C 1
ATOM 1970 O O . GLN A 1 253 ? 4.639 9.239 -45.028 1.00 68.75 253 GLN A O 1
ATOM 1975 N N . GLY A 1 254 ? 6.033 8.578 -43.406 1.00 61.72 254 GLY A N 1
ATOM 1976 C CA . GLY A 1 254 ? 7.066 8.004 -44.268 1.00 61.72 254 GLY A CA 1
ATOM 1977 C C . GLY A 1 254 ? 8.044 9.032 -44.841 1.00 61.72 254 GLY A C 1
ATOM 1978 O O . GLY A 1 254 ? 8.889 8.672 -45.662 1.00 61.72 254 GLY A O 1
ATOM 1979 N N . GLU A 1 255 ? 7.950 10.291 -44.415 1.00 72.62 255 GLU A N 1
ATOM 1980 C CA . GLU A 1 255 ? 8.817 11.372 -44.879 1.00 72.62 255 GLU A CA 1
ATOM 1981 C C . GLU A 1 255 ? 10.165 11.341 -44.151 1.00 72.62 255 GLU A C 1
ATOM 1983 O O . GLU A 1 255 ? 10.282 10.847 -43.028 1.00 72.62 255 GLU A O 1
ATOM 1988 N N . ARG A 1 256 ? 11.215 11.870 -44.784 1.00 70.38 256 ARG A N 1
ATOM 1989 C CA . ARG A 1 256 ? 12.509 12.042 -44.110 1.00 70.38 256 ARG A CA 1
ATOM 1990 C C . ARG A 1 256 ? 12.361 13.064 -42.985 1.00 70.38 256 ARG A C 1
ATOM 1992 O O . ARG A 1 256 ? 11.615 14.033 -43.127 1.00 70.38 256 ARG A O 1
ATOM 1999 N N . ILE A 1 257 ? 13.099 12.874 -41.893 1.00 73.88 257 ILE A N 1
ATOM 2000 C CA . ILE A 1 257 ? 13.178 13.899 -40.848 1.00 73.88 257 ILE A CA 1
ATOM 2001 C C . ILE A 1 257 ? 13.749 15.176 -41.486 1.00 73.88 257 ILE A C 1
ATOM 2003 O O . ILE A 1 257 ? 14.749 15.086 -42.206 1.00 73.88 257 ILE A O 1
ATOM 2007 N N . PRO A 1 258 ? 13.154 16.360 -41.248 1.00 66.25 258 PRO A N 1
ATOM 2008 C CA . PRO A 1 258 ? 13.743 17.611 -41.697 1.00 66.25 258 PRO A CA 1
ATOM 2009 C C . PRO A 1 258 ? 15.175 17.717 -41.169 1.00 66.25 258 PRO A C 1
ATOM 2011 O O . PRO A 1 258 ? 15.384 17.686 -39.955 1.00 66.25 258 PRO A O 1
ATOM 2014 N N . MET A 1 259 ? 16.161 17.840 -42.067 1.00 60.69 259 MET A N 1
ATOM 2015 C CA . MET A 1 259 ? 17.520 18.194 -41.658 1.00 60.69 259 MET A CA 1
ATOM 2016 C C . MET A 1 259 ? 17.405 19.504 -40.887 1.00 60.69 259 MET A C 1
ATOM 2018 O O . MET A 1 259 ? 16.922 20.492 -41.448 1.00 60.69 259 MET A O 1
ATOM 2022 N N . GLY A 1 260 ? 17.765 19.492 -39.599 1.00 51.56 260 GLY A N 1
ATOM 2023 C CA . GLY A 1 260 ? 17.680 20.682 -38.759 1.00 51.56 260 GLY A CA 1
ATOM 2024 C C . GLY A 1 260 ? 18.299 21.855 -39.511 1.00 51.56 260 GLY A C 1
ATOM 2025 O O . GLY A 1 260 ? 19.433 21.750 -39.981 1.00 51.56 260 GLY A O 1
ATOM 2026 N N . GLN A 1 261 ? 17.532 22.929 -39.717 1.00 44.94 261 GLN A N 1
ATOM 2027 C CA . GLN A 1 261 ? 17.992 24.097 -40.462 1.00 44.94 261 GLN A CA 1
ATOM 2028 C C . GLN A 1 261 ? 19.082 24.820 -39.665 1.00 44.94 261 GLN A C 1
ATOM 2030 O O . GLN A 1 261 ? 18.844 25.872 -39.086 1.00 44.94 261 GLN A O 1
ATOM 2035 N N . ASN A 1 262 ? 20.307 24.304 -39.686 1.00 34.22 262 ASN A N 1
ATOM 2036 C CA . ASN A 1 262 ? 21.482 25.134 -39.496 1.00 34.22 262 ASN A CA 1
ATOM 2037 C C . ASN A 1 262 ? 21.875 25.671 -40.868 1.00 34.22 262 ASN A C 1
ATOM 2039 O O . ASN A 1 262 ? 22.757 25.158 -41.557 1.00 34.22 262 ASN A O 1
ATOM 2043 N N . SER A 1 263 ? 21.176 26.734 -41.272 1.00 30.17 263 SER A N 1
ATOM 2044 C CA . SER A 1 263 ? 21.770 27.679 -42.203 1.00 30.17 263 SER A CA 1
ATOM 2045 C C . SER A 1 263 ? 23.038 28.228 -41.564 1.00 30.17 263 SER A C 1
ATOM 2047 O O . SER A 1 263 ? 22.998 28.898 -40.537 1.00 30.17 263 SER A O 1
ATOM 2049 N N . ILE A 1 264 ? 24.149 27.888 -42.205 1.00 33.62 264 ILE A N 1
ATOM 2050 C CA . ILE A 1 264 ? 25.368 28.678 -42.343 1.00 33.62 264 ILE A CA 1
ATOM 2051 C C . ILE A 1 264 ? 25.165 30.126 -41.870 1.00 33.62 264 ILE A C 1
ATOM 2053 O O . ILE A 1 264 ? 24.431 30.884 -42.512 1.00 33.62 264 ILE A O 1
ATOM 2057 N N . ARG A 1 265 ? 25.886 30.510 -40.815 1.00 31.25 265 ARG A N 1
ATOM 2058 C CA . ARG A 1 265 ? 26.633 31.770 -40.729 1.00 31.25 265 ARG A CA 1
ATOM 2059 C C . ARG A 1 265 ? 27.695 31.695 -39.645 1.00 31.25 265 ARG A C 1
ATOM 2061 O O . ARG A 1 265 ? 27.364 31.234 -38.535 1.00 31.25 265 ARG A O 1
#

Foldseek 3Di:
DDDQQLVQVLLVQLQLLQLVKGKDWDQQDPQTWIWIAAPQRDIFIEGEFEDQDFFTKDWLVLLDPVPDPRRGQWYWYWYPVDVVIWIFIGGSNLVSPVSPVVVVVVCVVDPPDDSGDMDTHGCVSRVVSTLVCVVRNTHSDGHSVSQDPVNSVVSSVVSVVSVVVVVVVVVDDDDPDDDDDDPDQPWFWKWAQDPNDIWIWIARLVQQKIATCDDPPHRDIDSHQQRVQQVRNCVVVVHRDGDDRQVRIAGPVRHGDPPRPPDDD

Secondary structure (DSSP, 8-state):
---HHHHHHHHHHHHHHHTT-EEEE-SS-TT-EEEEE-TTS-EEEEEEEEESSSPEEEEGGGG-STT-TT--SEEEEEESSSSS-EEEEEEHHHHHHHHHHHHHHHHHTSTT--S-SEEEE-GGGTGGGBT-GGGGT--SS--GGGS-HHHHHHHHHHHHHHHHHHHHHHH--S-SS--S------PEEEEEEETTEEEEEEE-TTT--EEEEESTTTT-EESSHHHHHHHHHHHHHSS-----HHHH-EETTSPBPPPP-----

Sequence (265 aa):
MEDTASRGIQAFIADVVERGGKAVRLTHSRRNPVQVWGDDGTSCIVRVRSKLSGDWQARKQDESLDDDDTGSQFWVFVDLASSPEEFFVVPSSEVADDIRAEVDLWMMDTPGRTRTGHHAIPLSRVAHGRGRWDLLGLAGEKDPSRYSDAQRATTAATLRADAAARASARKKPAKATAALEELIDNRLEVVADFEGYRLVGRFDPDTQTLEIMRGPMQGRRFPDPTTAATAVASHISGDIETHDGWEFWRTEQGERIPMGQNSIR